Protein AF-Q9BT43-F1 (afdb_monomer)

InterPro domains:
  IPR024661 DNA-directed RNA polymerase III, subunit Rpc31 [PF11705] (27-204)
  IPR024661 DNA-directed RNA polymerase III, subunit Rpc31 [PIRSF000777] (1-218)
  IPR024661 DNA-directed RNA polymerase III, subunit Rpc31 [PTHR15367] (7-215)

Solvent-accessible surface area (backbone atoms only — not comparable to full-atom values): 15668 Å² total; per-residue (Å²): 137,89,83,86,85,80,80,82,83,82,78,86,81,76,66,97,60,68,54,58,82,76,71,47,51,98,84,57,82,72,81,79,82,80,89,63,82,79,67,97,73,70,89,69,95,72,78,84,82,78,81,81,85,50,71,68,56,53,52,53,51,51,51,55,53,52,48,55,55,52,51,66,71,37,82,85,48,77,71,81,82,76,77,81,71,96,68,93,52,83,67,50,81,79,64,69,86,62,75,80,72,94,55,70,89,61,86,75,70,65,88,82,45,68,77,82,74,57,81,76,75,74,68,72,71,70,75,70,75,62,71,74,68,74,81,70,72,83,75,50,75,66,57,50,56,56,50,50,54,51,48,56,56,47,51,54,49,49,53,56,48,50,68,64,46,66,79,71,54,86,83,74,67,96,78,74,81,94,69,84,80,75,82,66,75,74,71,68,70,73,75,57,75,69,71,84,65,78,78,75,78,81,78,87,73,79,80,90,80,94,78,79,80,87,84,84,90,134

GO terms:
  GO:0005634 nucleus (C, IDA)
  GO:0005666 RNA polymerase III complex (C, IDA)
  GO:0006383 transcription by RNA polymerase III (P, IDA)
  GO:0005515 protein binding (F, IPI)
  GO:0005654 nucleoplasm (C, TAS)
  GO:0005829 cytosol (C, TAS)

pLDDT: mean 71.4, std 18.46, range [33.69, 97.38]

Organism: Homo sapiens (NCBI:txid9606)

Structure (mmCIF, N/CA/C/O backbone):
data_AF-Q9BT43-F1
#
_entry.id   AF-Q9BT43-F1
#
loop_
_atom_site.group_PDB
_atom_site.id
_atom_site.type_symbol
_atom_site.label_atom_id
_atom_site.label_alt_id
_atom_site.label_comp_id
_atom_site.label_asym_id
_atom_site.label_entity_id
_atom_site.label_seq_id
_atom_site.pdbx_PDB_ins_code
_atom_site.Cartn_x
_atom_site.Cartn_y
_atom_site.Cartn_z
_atom_site.occupancy
_atom_site.B_iso_or_equiv
_atom_site.auth_seq_id
_atom_site.auth_comp_id
_atom_site.auth_asym_id
_atom_site.auth_atom_id
_atom_site.pdbx_PDB_model_num
ATOM 1 N N . MET A 1 1 ? -20.696 -47.601 75.863 1.00 46.97 1 MET A N 1
ATOM 2 C CA . MET A 1 1 ? -20.596 -48.039 74.454 1.00 46.97 1 MET A CA 1
ATOM 3 C C . MET A 1 1 ? -20.671 -46.813 73.558 1.00 46.97 1 MET A C 1
ATOM 5 O O . MET A 1 1 ? -21.404 -45.888 73.876 1.00 46.97 1 MET A O 1
ATOM 9 N N . ALA A 1 2 ? -19.815 -46.766 72.541 1.00 46.75 2 ALA A N 1
ATOM 10 C CA . ALA A 1 2 ? -19.507 -45.605 71.713 1.00 46.75 2 ALA A CA 1
ATOM 11 C C . ALA A 1 2 ? -20.457 -45.454 70.514 1.00 46.75 2 ALA A C 1
ATOM 13 O O . ALA A 1 2 ? -20.849 -46.455 69.927 1.00 46.75 2 ALA A O 1
ATOM 14 N N . SER A 1 3 ? -20.702 -44.217 70.071 1.00 52.69 3 SER A N 1
ATOM 15 C CA . SER A 1 3 ? -20.774 -43.926 68.634 1.00 52.69 3 SER A CA 1
ATOM 16 C C . SER A 1 3 ? -20.375 -42.472 68.366 1.00 52.69 3 SER A C 1
ATOM 18 O O . SER A 1 3 ? -21.057 -41.530 68.761 1.00 52.69 3 SER A O 1
ATOM 20 N N . ARG A 1 4 ? -19.191 -42.306 67.763 1.00 47.62 4 ARG A N 1
ATOM 21 C CA . ARG A 1 4 ? -18.588 -41.036 67.340 1.00 47.62 4 ARG A CA 1
ATOM 22 C C . ARG A 1 4 ? -19.032 -40.747 65.901 1.00 47.62 4 ARG A C 1
ATOM 24 O O . ARG A 1 4 ? -18.518 -41.365 64.975 1.00 47.62 4 ARG A O 1
ATOM 31 N N . GLY A 1 5 ? -19.941 -39.796 65.706 1.00 49.00 5 GLY A N 1
ATOM 32 C CA . GLY A 1 5 ? -20.309 -39.274 64.384 1.00 49.00 5 GLY A CA 1
ATOM 33 C C . GLY A 1 5 ? -19.416 -38.101 63.972 1.00 49.00 5 GLY A C 1
ATOM 34 O O . GLY A 1 5 ? -19.824 -36.951 64.069 1.00 49.00 5 GLY A O 1
ATOM 35 N N . GLY A 1 6 ? -18.178 -38.378 63.556 1.00 48.03 6 GLY A N 1
ATOM 36 C CA . GLY A 1 6 ? -17.241 -37.367 63.050 1.00 48.03 6 GLY A CA 1
ATOM 37 C C . GLY A 1 6 ? -17.480 -37.052 61.571 1.00 48.03 6 GLY A C 1
ATOM 38 O O . GLY A 1 6 ? -16.890 -37.693 60.701 1.00 48.03 6 GLY A O 1
ATOM 39 N N . GLY A 1 7 ? -18.341 -36.071 61.288 1.00 50.53 7 GLY A N 1
ATOM 40 C CA . GLY A 1 7 ? -18.591 -35.546 59.944 1.00 50.53 7 GLY A CA 1
ATOM 41 C C . GLY A 1 7 ? -17.376 -34.799 59.385 1.00 50.53 7 GLY A C 1
ATOM 42 O O . GLY A 1 7 ? -16.995 -33.737 59.872 1.00 50.53 7 GLY A O 1
ATOM 43 N N . ARG A 1 8 ? -16.755 -35.373 58.351 1.00 46.62 8 ARG A N 1
ATOM 44 C CA . ARG A 1 8 ? -15.615 -34.814 57.613 1.00 46.62 8 ARG A CA 1
ATOM 45 C C . ARG A 1 8 ? -16.061 -33.631 56.743 1.00 46.62 8 ARG A C 1
ATOM 47 O O . ARG A 1 8 ? -16.524 -33.832 55.626 1.00 46.62 8 ARG A O 1
ATOM 54 N N . GLY A 1 9 ? -15.875 -32.406 57.231 1.00 51.38 9 GLY A N 1
ATOM 55 C CA . GLY A 1 9 ? -15.996 -31.182 56.433 1.00 51.38 9 GLY A CA 1
ATOM 56 C C . GLY A 1 9 ? -14.778 -30.981 55.528 1.00 51.38 9 GLY A C 1
ATOM 57 O O . GLY A 1 9 ? -13.768 -30.427 55.956 1.00 51.38 9 GLY A O 1
ATOM 58 N N . ARG A 1 10 ? -14.861 -31.447 54.278 1.00 47.84 10 ARG A N 1
ATOM 59 C CA . ARG A 1 10 ? -13.910 -31.135 53.199 1.00 47.84 10 ARG A CA 1
ATOM 60 C C . ARG A 1 10 ? -14.384 -29.860 52.489 1.00 47.84 10 ARG A C 1
ATOM 62 O O . ARG A 1 10 ? -15.513 -29.849 52.016 1.00 47.84 10 ARG A O 1
ATOM 69 N N . GLY A 1 11 ? -13.548 -28.815 52.420 1.00 55.97 11 GLY A N 1
ATOM 70 C CA . GLY A 1 11 ? -13.801 -27.671 51.523 1.00 55.97 11 GLY A CA 1
ATOM 71 C C . GLY A 1 11 ? -13.434 -26.254 51.992 1.00 55.97 11 GLY A C 1
ATOM 72 O O . GLY A 1 11 ? -13.749 -25.313 51.274 1.00 55.97 11 GLY A O 1
ATOM 73 N N . ARG A 1 12 ? -12.782 -26.034 53.146 1.00 53.69 12 ARG A N 1
ATOM 74 C CA . ARG A 1 12 ? -12.300 -24.681 53.503 1.00 53.69 12 ARG A CA 1
ATOM 75 C C . ARG A 1 12 ? -11.070 -24.311 52.666 1.00 53.69 12 ARG A C 1
ATOM 77 O O . ARG A 1 12 ? -9.945 -24.545 53.092 1.00 53.69 12 ARG A O 1
ATOM 84 N N . GLY A 1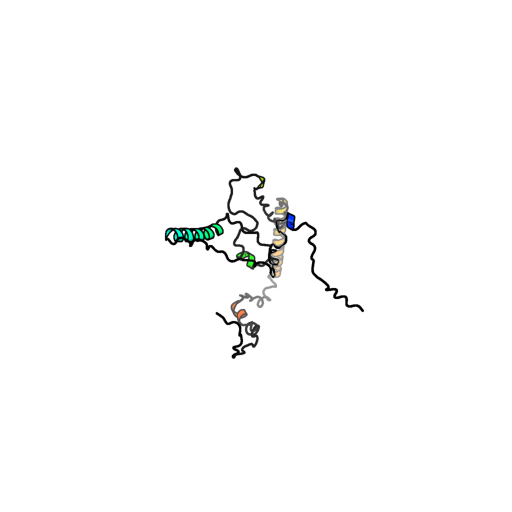 13 ? -11.289 -23.732 51.487 1.00 59.69 13 GLY A N 1
ATOM 85 C CA . GLY A 1 13 ? -10.268 -22.960 50.780 1.00 59.69 13 GLY A CA 1
ATOM 86 C C . GLY A 1 13 ? -9.919 -21.724 51.608 1.00 59.69 13 GLY A C 1
ATOM 87 O O . GLY A 1 13 ? -10.603 -20.710 51.521 1.00 59.69 13 GLY A O 1
ATOM 88 N N . GLN A 1 14 ? -8.913 -21.831 52.479 1.00 62.88 14 GLN A N 1
ATOM 89 C CA . GLN A 1 14 ? -8.368 -20.686 53.209 1.00 62.88 14 GLN A CA 1
ATOM 90 C C . GLN A 1 14 ? -7.652 -19.774 52.211 1.00 62.88 14 GLN A C 1
ATOM 92 O O . GLN A 1 14 ? -6.527 -20.050 51.799 1.00 62.88 14 GLN A O 1
ATOM 97 N N . LEU A 1 15 ? -8.319 -18.688 51.823 1.00 73.31 15 LEU A N 1
ATOM 98 C CA . LEU A 1 15 ? -7.664 -17.527 51.229 1.00 73.31 15 LEU A CA 1
ATOM 99 C C . LEU A 1 15 ? -6.576 -17.051 52.211 1.00 73.31 15 LEU A C 1
ATOM 101 O O . LEU A 1 15 ? -6.802 -17.014 53.421 1.00 73.31 15 LEU A O 1
ATOM 105 N N . THR A 1 16 ? -5.381 -16.734 51.711 1.00 84.56 16 THR A N 1
ATOM 106 C CA . THR A 1 16 ? -4.213 -16.346 52.532 1.00 84.56 16 THR A CA 1
ATOM 107 C C . THR A 1 16 ? -4.326 -14.944 53.138 1.00 84.56 16 THR A C 1
ATOM 109 O O . THR A 1 16 ? -3.449 -14.524 53.889 1.00 84.56 16 THR A O 1
ATOM 112 N N . PHE A 1 17 ? -5.401 -14.222 52.822 1.00 87.56 17 PHE A N 1
ATOM 113 C CA . PHE A 1 17 ? -5.691 -12.876 53.296 1.00 87.56 17 PHE A CA 1
ATOM 114 C C . PHE A 1 17 ? -7.059 -12.823 53.985 1.00 87.56 17 PHE A C 1
ATOM 116 O O . PHE A 1 17 ? -7.948 -13.639 53.729 1.00 87.56 17 PHE A O 1
ATOM 123 N N . ASN A 1 18 ? -7.233 -11.834 54.861 1.00 85.06 18 ASN A N 1
ATOM 124 C CA . ASN A 1 18 ? -8.488 -11.612 55.572 1.00 85.06 18 ASN A CA 1
ATOM 125 C C . ASN A 1 18 ? -9.569 -11.123 54.597 1.00 85.06 18 ASN A C 1
ATOM 127 O O . ASN A 1 18 ? -9.512 -9.993 54.121 1.00 85.06 18 ASN A O 1
ATOM 131 N N . VAL A 1 19 ? -10.566 -11.965 54.328 1.00 84.81 19 VAL A N 1
ATOM 132 C CA . VAL A 1 19 ? -11.694 -11.676 53.420 1.00 84.81 19 VAL A CA 1
ATOM 133 C C . VAL A 1 19 ? -12.512 -10.461 53.884 1.00 84.81 19 VAL A C 1
ATOM 135 O O . VAL A 1 19 ? -12.908 -9.631 53.069 1.00 84.81 19 VAL A O 1
ATOM 138 N N . GLU A 1 20 ? -12.656 -10.287 55.201 1.00 85.88 20 GLU A N 1
ATOM 139 C CA . GLU A 1 20 ? -13.342 -9.136 55.808 1.00 85.88 20 GLU A CA 1
ATOM 140 C C . GLU A 1 20 ? -12.631 -7.804 55.516 1.00 85.88 20 GLU A C 1
ATOM 14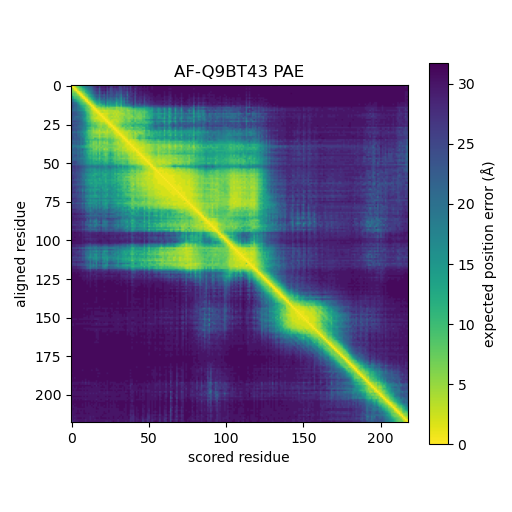2 O O . GLU A 1 20 ? -13.286 -6.777 55.363 1.00 85.88 20 GLU A O 1
ATOM 147 N N . ALA A 1 21 ? -11.301 -7.810 55.355 1.00 88.12 21 ALA A N 1
ATOM 148 C CA . ALA A 1 21 ? -10.541 -6.608 55.001 1.00 88.12 21 ALA A CA 1
ATOM 149 C C . ALA A 1 21 ? -10.775 -6.160 53.544 1.00 88.12 21 ALA A C 1
ATOM 151 O O . ALA A 1 21 ? -10.505 -5.010 53.210 1.00 88.12 21 ALA A O 1
ATOM 152 N N . VAL A 1 22 ? -11.294 -7.050 52.688 1.00 85.56 22 VAL A N 1
ATOM 153 C CA . VAL A 1 22 ? -11.686 -6.763 51.294 1.00 85.56 22 VAL A CA 1
ATOM 154 C C . VAL A 1 22 ? -13.158 -6.321 51.208 1.00 85.56 22 VAL A C 1
ATOM 156 O O . VAL A 1 22 ? -13.660 -6.025 50.128 1.00 85.56 22 VAL A O 1
ATOM 159 N N . GLY A 1 23 ? -13.857 -6.230 52.345 1.00 87.00 23 GLY A N 1
ATOM 160 C CA . GLY A 1 23 ? -15.253 -5.791 52.413 1.00 87.00 23 GLY A CA 1
ATOM 161 C C . GLY A 1 23 ? -16.279 -6.902 52.191 1.00 87.00 23 GLY A C 1
ATOM 162 O O . GLY A 1 23 ? -17.452 -6.598 52.013 1.00 87.00 23 GLY A O 1
ATOM 163 N N . ILE A 1 24 ? -15.863 -8.174 52.213 1.00 84.31 24 ILE A N 1
ATOM 164 C CA . ILE A 1 24 ? -16.773 -9.324 52.163 1.00 84.31 24 ILE A CA 1
ATOM 165 C C . ILE A 1 24 ? -16.961 -9.823 53.597 1.00 84.31 24 ILE A C 1
ATOM 167 O O . ILE A 1 24 ? -16.081 -10.467 54.174 1.00 84.31 24 ILE A O 1
ATOM 171 N N . GLY A 1 25 ? -18.098 -9.478 54.194 1.00 83.94 25 GLY A N 1
ATOM 172 C CA . GLY A 1 25 ? -18.456 -9.862 55.548 1.00 83.94 25 GLY A CA 1
ATOM 173 C C . GLY A 1 25 ? -18.801 -11.344 55.674 1.00 83.94 25 GLY A C 1
ATOM 174 O O . GLY A 1 25 ? -19.043 -12.073 54.707 1.00 83.94 25 GLY A O 1
ATOM 175 N N . LYS A 1 26 ? -18.853 -11.819 56.918 1.00 80.12 26 LYS A N 1
ATOM 176 C CA . LYS A 1 26 ? -19.273 -13.186 57.224 1.00 80.12 26 LYS A CA 1
ATOM 177 C C . LYS A 1 26 ? -20.756 -13.374 56.881 1.00 80.12 26 LYS A C 1
ATOM 179 O O . LYS A 1 26 ? -21.623 -12.967 57.645 1.00 80.12 26 LYS A O 1
ATOM 184 N N . GLY A 1 27 ? -21.025 -14.048 55.765 1.00 81.56 27 GLY A N 1
ATOM 185 C CA . GLY A 1 27 ? -22.377 -14.287 55.248 1.00 81.56 27 GLY A CA 1
ATOM 186 C C . GLY A 1 27 ? -22.678 -13.558 53.938 1.00 81.56 27 GLY A C 1
ATOM 187 O O . GLY A 1 27 ? -23.698 -13.863 53.324 1.00 81.56 27 GLY A O 1
ATOM 188 N N . ASP A 1 28 ? -21.790 -12.669 53.485 1.00 82.50 28 ASP A N 1
ATOM 189 C CA . ASP A 1 28 ? -21.931 -12.020 52.184 1.00 82.50 28 ASP A CA 1
ATOM 190 C C . ASP A 1 28 ? -21.686 -13.014 51.046 1.00 82.50 28 ASP A C 1
ATOM 192 O O . ASP A 1 28 ? -20.835 -13.909 51.123 1.00 82.50 28 ASP A O 1
ATOM 196 N N . ALA A 1 29 ? -22.462 -12.865 49.973 1.00 83.81 29 ALA A N 1
ATOM 197 C CA . ALA A 1 29 ? -22.334 -13.698 48.791 1.00 83.81 29 ALA A CA 1
ATOM 198 C C . ALA A 1 29 ? -21.014 -13.382 48.070 1.00 83.81 29 ALA A C 1
ATOM 200 O O . ALA A 1 29 ? -20.809 -12.274 47.576 1.00 83.81 29 ALA A O 1
ATOM 201 N N . LEU A 1 30 ? -20.125 -14.376 47.993 1.00 86.00 30 LEU A N 1
ATOM 202 C CA . LEU A 1 30 ? -18.932 -14.302 47.151 1.00 86.00 30 LEU A CA 1
ATOM 203 C C . LEU A 1 30 ? -19.341 -14.171 45.673 1.00 86.00 30 LEU A C 1
ATOM 205 O O . LEU A 1 30 ? -20.353 -14.760 45.276 1.00 86.00 30 LEU A O 1
ATOM 209 N N . PRO A 1 31 ? -18.565 -13.446 44.845 1.00 86.94 31 PRO A N 1
ATOM 210 C CA . PRO A 1 31 ? -18.841 -13.378 43.417 1.00 86.94 31 PRO A CA 1
ATOM 211 C C . PRO A 1 31 ? -18.845 -14.793 42.812 1.00 86.94 31 PRO A C 1
ATOM 213 O O . PRO A 1 31 ? -18.016 -15.628 43.197 1.00 86.94 31 PRO A O 1
ATOM 216 N N . PRO A 1 32 ? -19.775 -15.091 41.888 1.00 88.00 32 PRO A N 1
ATOM 217 C CA . PRO A 1 32 ? -19.870 -16.414 41.287 1.00 88.00 32 PRO A CA 1
ATOM 218 C C . PRO A 1 32 ? -18.586 -16.746 40.507 1.00 88.00 32 PRO A C 1
ATOM 220 O O . PRO A 1 32 ? -17.986 -15.853 39.903 1.00 88.00 32 PRO A O 1
ATOM 223 N N . PRO A 1 33 ? -18.152 -18.019 40.484 1.00 88.12 33 PRO A N 1
ATOM 224 C CA . PRO A 1 33 ? -16.985 -18.417 39.708 1.00 88.12 33 PRO A CA 1
ATOM 225 C C . PRO A 1 33 ? -17.257 -18.242 38.208 1.00 88.12 33 PRO A C 1
ATOM 227 O O . PRO A 1 33 ? -18.303 -18.651 37.700 1.00 88.12 33 PRO A O 1
ATOM 230 N N . THR A 1 34 ? -16.301 -17.673 37.476 1.00 89.94 34 THR A N 1
ATOM 231 C CA . THR A 1 34 ? -16.367 -17.593 36.013 1.00 89.94 34 THR A CA 1
ATOM 232 C C . THR A 1 34 ? -16.080 -18.971 35.417 1.00 89.94 34 THR A C 1
ATOM 234 O O . THR A 1 34 ? -14.938 -19.424 35.426 1.00 89.94 34 THR A O 1
ATOM 237 N N . LEU A 1 35 ? -17.121 -19.653 34.927 1.00 90.31 35 LEU A N 1
ATOM 238 C CA . LEU A 1 35 ? -17.023 -21.009 34.359 1.00 90.31 35 LEU A CA 1
ATOM 239 C C . LEU A 1 35 ? -16.371 -21.047 32.969 1.00 90.31 35 LEU A C 1
ATOM 241 O O . LEU A 1 35 ? -15.817 -22.067 32.576 1.00 90.31 35 LEU A O 1
ATOM 245 N N . GLN A 1 36 ? -16.450 -19.942 32.232 1.00 91.12 36 GLN A N 1
ATOM 246 C CA . GLN A 1 36 ? -15.901 -19.791 30.888 1.00 91.12 36 GLN A CA 1
ATOM 247 C C . GLN A 1 36 ? -15.282 -18.396 30.732 1.00 91.12 36 GLN A C 1
ATOM 249 O O . GLN A 1 36 ? -15.756 -17.457 31.385 1.00 91.12 36 GLN A O 1
ATOM 254 N N . PRO A 1 37 ? -14.239 -18.239 29.896 1.00 93.06 37 PRO A N 1
ATOM 255 C CA . PRO A 1 37 ? -13.714 -16.920 29.573 1.00 93.06 37 PRO A CA 1
ATOM 256 C C . PRO A 1 37 ? -14.795 -16.074 28.889 1.00 93.06 37 PRO A C 1
ATOM 258 O O . PRO A 1 37 ? -15.643 -16.591 28.160 1.00 93.06 37 PRO A O 1
ATOM 261 N N . SER A 1 38 ? -14.764 -14.762 29.121 1.00 90.44 38 SER A N 1
ATOM 262 C CA . SER A 1 38 ? -15.621 -13.827 28.392 1.00 90.44 38 SER A CA 1
ATOM 263 C C . SER A 1 38 ? -15.341 -13.908 26.884 1.00 90.44 38 SER A C 1
ATOM 265 O O . SER A 1 38 ? -14.180 -14.074 26.498 1.00 90.44 38 SER A O 1
ATOM 267 N N . PRO A 1 39 ? -16.362 -13.763 26.023 1.00 93.75 39 PRO A N 1
ATOM 268 C CA . PRO A 1 39 ? -16.168 -13.793 24.576 1.00 93.75 39 PRO A CA 1
ATOM 269 C C . PRO A 1 39 ? -15.248 -12.656 24.107 1.00 93.75 39 PRO A C 1
ATOM 271 O O . PRO A 1 39 ? -15.192 -11.598 24.733 1.00 93.75 39 PRO A O 1
ATOM 274 N N . LEU A 1 40 ? -14.572 -12.852 22.967 1.00 96.12 40 LEU A N 1
ATOM 275 C CA . LEU A 1 40 ? -13.689 -11.839 22.361 1.00 96.12 40 LEU A CA 1
ATOM 276 C C . LEU A 1 40 ? -14.434 -10.549 21.975 1.00 96.12 40 LEU A C 1
ATOM 278 O O . LEU A 1 40 ? -13.847 -9.471 21.997 1.00 96.12 40 LEU A O 1
ATOM 282 N N . PHE A 1 41 ? -15.723 -10.660 21.646 1.00 95.06 41 PHE A N 1
ATOM 283 C CA . PHE A 1 41 ? -16.580 -9.544 21.252 1.00 95.06 41 PHE A CA 1
ATOM 284 C C . PHE A 1 41 ? -17.836 -9.519 22.135 1.00 95.06 41 PHE A C 1
ATOM 286 O O . PHE A 1 41 ? -18.840 -10.145 21.783 1.00 95.06 41 PHE A O 1
ATOM 293 N N . PRO A 1 42 ? -17.798 -8.857 23.308 1.00 94.38 42 PRO A N 1
ATOM 294 C CA . PRO A 1 42 ? -18.985 -8.708 24.142 1.00 94.38 42 PRO A CA 1
ATOM 295 C C . PRO A 1 42 ? -20.054 -7.878 23.406 1.00 94.38 42 PRO A C 1
ATOM 297 O O . PRO A 1 42 ? -19.709 -6.943 22.676 1.00 94.38 42 PRO A O 1
ATOM 300 N N . PRO A 1 43 ? -21.350 -8.199 23.570 1.00 93.19 43 PRO A N 1
ATOM 301 C CA . PRO A 1 43 ? -22.416 -7.461 22.907 1.00 93.19 43 PRO A CA 1
ATOM 302 C C . PRO A 1 43 ? -22.439 -6.008 23.392 1.00 93.19 43 PRO A C 1
ATOM 304 O O . PRO A 1 43 ? -22.418 -5.739 24.592 1.00 93.19 43 PRO A O 1
ATOM 307 N N . LEU A 1 44 ? -22.482 -5.074 22.443 1.00 93.56 44 LEU A N 1
ATOM 308 C CA . LEU A 1 44 ? -22.576 -3.644 22.723 1.00 93.56 44 LEU A CA 1
ATOM 309 C C . LEU A 1 44 ? -24.044 -3.225 22.837 1.00 93.56 44 LEU A C 1
ATOM 311 O O . LEU A 1 44 ? -24.862 -3.602 21.997 1.00 93.56 44 LEU A O 1
ATOM 315 N N . GLU A 1 45 ? -24.361 -2.402 23.837 1.00 94.81 45 GLU A N 1
ATOM 316 C CA . GLU A 1 45 ? -25.701 -1.818 24.011 1.00 94.81 45 GLU A CA 1
ATOM 317 C C . GLU A 1 45 ? -26.022 -0.776 22.929 1.00 94.81 45 GLU A C 1
ATOM 319 O O . GLU A 1 45 ? -27.165 -0.655 22.489 1.00 94.81 45 GLU 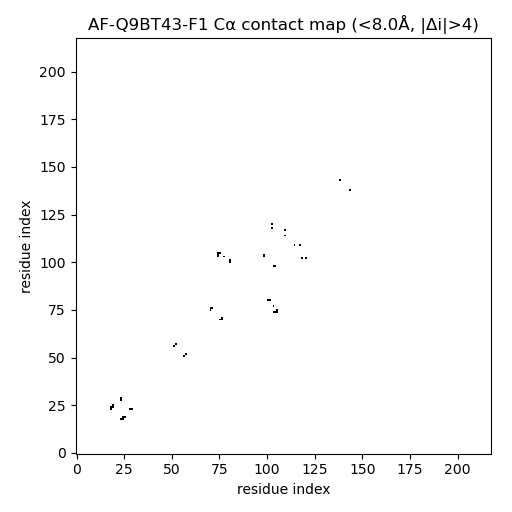A O 1
ATOM 324 N N . PHE A 1 46 ? -25.005 -0.048 22.457 1.00 94.69 46 PHE A N 1
ATOM 325 C CA . PHE A 1 46 ? -25.154 1.037 21.490 1.00 94.69 46 PHE A CA 1
ATOM 326 C C 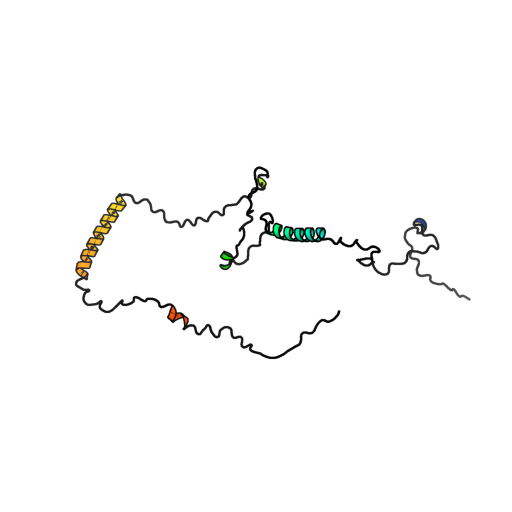. PHE A 1 46 ? -24.589 0.666 20.121 1.00 94.69 46 PHE A C 1
ATOM 328 O O . PHE A 1 46 ? -23.550 0.012 19.997 1.00 94.69 46 PHE A O 1
ATOM 335 N N . ARG A 1 47 ? -25.278 1.127 19.074 1.00 93.44 47 ARG A N 1
ATOM 336 C CA . ARG A 1 47 ? -24.855 0.998 17.676 1.00 93.44 47 ARG A CA 1
ATOM 337 C C . ARG A 1 47 ? -24.279 2.329 17.176 1.00 93.44 47 ARG A C 1
ATOM 339 O O . ARG A 1 47 ? -24.687 3.381 17.669 1.00 93.44 47 ARG A O 1
ATOM 346 N N . PRO A 1 48 ? -23.332 2.303 16.222 1.00 95.25 48 PRO A N 1
ATOM 347 C CA . PRO A 1 48 ? -22.799 3.523 15.626 1.00 95.25 48 PRO A CA 1
ATOM 348 C C . PRO A 1 48 ? -23.887 4.299 14.870 1.00 95.25 48 PRO A C 1
ATOM 350 O O . PRO A 1 48 ? -24.848 3.715 14.368 1.00 95.25 48 PRO A O 1
ATOM 353 N N . VAL A 1 49 ? -23.714 5.619 14.780 1.00 95.00 49 VAL A N 1
ATOM 354 C CA . VAL A 1 49 ? -24.620 6.517 14.046 1.00 95.00 49 VAL A CA 1
ATOM 355 C C . VAL A 1 49 ? -24.591 6.176 12.545 1.00 95.00 49 VAL A C 1
ATOM 357 O O . VAL A 1 49 ? -23.494 6.010 12.003 1.00 95.00 49 VAL A O 1
ATOM 360 N N . PRO A 1 50 ? -25.752 6.074 11.862 1.00 93.62 50 PRO A N 1
ATOM 361 C CA . PRO A 1 50 ? -25.802 5.852 10.418 1.00 93.62 50 PRO A CA 1
ATOM 362 C C . PRO A 1 50 ? -25.057 6.935 9.631 1.00 93.62 50 PRO A C 1
ATOM 364 O O . PRO A 1 50 ? -25.011 8.096 10.038 1.00 93.62 50 PRO A O 1
ATOM 367 N N . LEU A 1 51 ? -24.492 6.560 8.483 1.00 91.69 51 LEU A N 1
ATOM 368 C CA . LEU A 1 51 ? -23.820 7.514 7.603 1.00 91.69 51 LEU A CA 1
ATOM 369 C C . LEU A 1 51 ? -24.837 8.521 7.029 1.00 91.69 51 LEU A C 1
ATOM 371 O O . LEU A 1 51 ? -25.949 8.114 6.680 1.00 91.69 51 LEU A O 1
ATOM 375 N N . PRO A 1 52 ? -24.483 9.816 6.917 1.00 88.25 52 PRO A N 1
ATOM 376 C CA . PRO A 1 52 ? -25.358 10.805 6.300 1.00 88.25 52 PRO A CA 1
ATOM 377 C C . PRO A 1 52 ? -25.565 10.462 4.821 1.00 88.25 52 PRO A C 1
ATOM 379 O O . PRO A 1 52 ? -24.599 10.227 4.095 1.00 88.25 52 PRO A O 1
ATOM 382 N N . SER A 1 53 ? -26.823 10.433 4.384 1.00 87.19 53 SER A N 1
ATOM 383 C CA . SER A 1 53 ? -27.180 10.335 2.968 1.00 87.19 53 SER A CA 1
ATOM 384 C C . SER A 1 53 ? -27.301 11.740 2.381 1.00 87.19 53 SER A C 1
ATOM 386 O O . SER A 1 53 ? -27.868 12.635 3.007 1.00 87.19 53 SER A O 1
ATOM 388 N N . GLY A 1 54 ? -26.728 11.949 1.198 1.00 93.19 54 GLY A N 1
ATOM 389 C CA . GLY A 1 54 ? -26.766 13.231 0.503 1.00 93.19 54 GLY A CA 1
ATOM 390 C C . GLY A 1 54 ? -25.782 13.278 -0.661 1.00 93.19 54 GLY A C 1
ATOM 391 O O . GLY A 1 54 ? -24.697 12.700 -0.585 1.00 93.19 54 GLY A O 1
ATOM 392 N N . GLU A 1 55 ? -26.152 14.009 -1.712 1.00 94.75 55 GLU A N 1
ATOM 393 C CA . GLU A 1 55 ? -25.370 14.154 -2.950 1.00 94.75 55 GLU A CA 1
ATOM 394 C C . GLU A 1 55 ? -23.951 14.685 -2.682 1.00 94.75 55 GLU A C 1
ATOM 396 O O . GLU A 1 55 ? -22.981 14.221 -3.279 1.00 94.75 55 GLU A O 1
ATOM 401 N N . GLU A 1 56 ? -23.798 15.603 -1.719 1.00 93.94 56 GLU A N 1
ATOM 402 C CA . GLU A 1 56 ? -22.491 16.136 -1.309 1.00 93.94 56 GLU A CA 1
ATOM 403 C C . GLU A 1 56 ? -21.558 15.037 -0.773 1.00 93.94 56 GLU A C 1
ATOM 405 O O . GLU A 1 56 ? -20.366 15.010 -1.087 1.00 93.94 56 GLU A O 1
ATOM 410 N N . GLY A 1 57 ? -22.098 14.105 0.020 1.00 93.62 57 GLY A N 1
ATOM 411 C CA . GLY A 1 57 ? -21.337 12.993 0.589 1.00 93.62 57 GLY A CA 1
ATOM 412 C C . GLY A 1 57 ? -20.903 11.989 -0.477 1.00 93.62 57 GLY A C 1
ATOM 413 O O . GLY A 1 57 ? -19.765 11.513 -0.453 1.00 93.62 57 GLY A O 1
ATOM 414 N N . GLU A 1 58 ? -21.781 11.712 -1.440 1.00 94.69 58 GLU A N 1
ATOM 415 C CA . GLU A 1 58 ? -21.497 10.842 -2.585 1.00 94.69 58 GLU A CA 1
ATOM 416 C C . GLU A 1 58 ? -20.444 11.455 -3.515 1.00 94.69 58 GLU A C 1
ATOM 418 O O . GLU A 1 58 ? -19.498 10.769 -3.908 1.00 94.69 58 GLU A O 1
ATOM 423 N N . TYR A 1 59 ? -20.530 12.761 -3.783 1.00 96.19 59 TYR A N 1
ATOM 424 C CA . TYR A 1 59 ? -19.532 13.488 -4.566 1.00 96.19 59 TYR A CA 1
ATOM 425 C C . TYR A 1 59 ? -18.142 13.430 -3.918 1.00 96.19 59 TYR A C 1
ATOM 427 O O . TYR A 1 59 ? -17.154 13.078 -4.568 1.00 96.19 59 TYR A O 1
ATOM 435 N N . VAL A 1 60 ? -18.044 13.711 -2.614 1.00 96.25 60 VAL A N 1
ATOM 436 C CA . VAL A 1 60 ? -16.766 13.635 -1.885 1.00 96.25 60 VAL A CA 1
ATOM 437 C C . VAL A 1 60 ? -16.235 12.197 -1.840 1.00 96.25 60 VAL A C 1
ATOM 439 O O . VAL A 1 60 ? -15.021 11.981 -1.918 1.00 96.25 60 VAL A O 1
ATOM 442 N N . LEU A 1 61 ? -17.116 11.195 -1.744 1.00 94.94 61 LEU A N 1
ATOM 443 C CA . LEU A 1 61 ? -16.730 9.786 -1.809 1.00 94.94 61 LEU A CA 1
ATOM 444 C C . LEU A 1 61 ? -16.141 9.419 -3.178 1.00 94.94 61 LEU A C 1
ATOM 446 O O . LEU A 1 61 ? -15.096 8.765 -3.214 1.00 94.94 61 LEU A O 1
ATOM 450 N N . ALA A 1 62 ? -16.763 9.858 -4.274 1.00 96.25 62 ALA A N 1
ATOM 451 C CA . ALA A 1 62 ? -16.246 9.666 -5.627 1.00 96.25 62 ALA A CA 1
ATOM 452 C C . ALA A 1 62 ? -14.875 10.343 -5.795 1.00 96.25 62 ALA A C 1
ATOM 454 O O . ALA A 1 62 ? -13.898 9.682 -6.152 1.00 96.25 62 ALA A O 1
ATOM 455 N N . LEU A 1 63 ? -14.749 11.610 -5.385 1.00 97.38 63 LEU A N 1
ATOM 456 C CA . LEU A 1 63 ? -13.486 12.353 -5.430 1.00 97.38 63 LEU A CA 1
ATOM 457 C C . LEU A 1 63 ? -12.368 11.657 -4.636 1.00 97.38 63 LEU A C 1
ATOM 459 O O . LEU A 1 63 ? -11.219 11.586 -5.074 1.00 97.38 63 LEU A O 1
ATOM 463 N N . LYS A 1 64 ? -12.689 11.092 -3.465 1.00 97.38 64 LYS A N 1
ATOM 464 C CA . LYS A 1 64 ? -11.738 10.309 -2.659 1.00 97.38 64 LYS A CA 1
ATOM 465 C C . LYS A 1 64 ? -11.228 9.075 -3.412 1.00 97.38 64 LYS A C 1
ATOM 467 O O . LYS A 1 64 ? -10.059 8.707 -3.255 1.00 97.38 64 LYS A O 1
ATOM 472 N N . GLN A 1 65 ? -12.085 8.403 -4.178 1.00 97.12 65 GLN A N 1
ATOM 473 C CA . GLN A 1 65 ? -11.697 7.237 -4.974 1.00 97.12 65 GLN A CA 1
ATOM 474 C C . GLN A 1 65 ? -10.801 7.642 -6.148 1.00 97.12 65 GLN A C 1
ATOM 476 O O . GLN A 1 65 ? -9.743 7.036 -6.337 1.00 97.12 65 GLN A O 1
ATOM 481 N N . GLU A 1 66 ? -11.164 8.704 -6.865 1.00 96.88 66 GLU A N 1
ATOM 482 C CA . GLU A 1 66 ? -10.368 9.259 -7.964 1.00 96.88 66 GLU A CA 1
ATOM 483 C C . GLU A 1 66 ? -8.981 9.697 -7.494 1.00 96.88 66 GLU A C 1
ATOM 485 O O . GLU A 1 66 ? -7.972 9.314 -8.088 1.00 96.88 66 GLU A O 1
ATOM 490 N N . LEU A 1 67 ? -8.904 10.410 -6.366 1.00 97.06 67 LEU A N 1
ATOM 491 C CA . LEU A 1 67 ? -7.643 10.859 -5.783 1.00 97.06 67 LEU A CA 1
ATOM 492 C C . LEU A 1 67 ? -6.721 9.681 -5.449 1.00 97.06 67 LEU A C 1
ATOM 494 O O . LEU A 1 67 ? -5.518 9.755 -5.688 1.00 97.06 67 LEU A O 1
ATOM 498 N N . ARG A 1 68 ? -7.263 8.554 -4.968 1.00 96.12 68 ARG A N 1
ATOM 499 C CA . ARG A 1 68 ? -6.470 7.333 -4.747 1.00 96.12 68 ARG A CA 1
ATOM 500 C C . ARG A 1 68 ? -5.884 6.792 -6.055 1.00 96.12 68 ARG A C 1
ATOM 502 O O . ARG A 1 68 ? -4.736 6.347 -6.053 1.00 96.12 68 ARG A O 1
ATOM 509 N N . GLY A 1 69 ? -6.659 6.802 -7.139 1.00 94.25 69 GLY A N 1
ATOM 510 C CA . GLY A 1 69 ? -6.198 6.396 -8.468 1.00 94.25 69 GLY A CA 1
ATOM 511 C C . GLY A 1 69 ? -5.108 7.326 -8.998 1.00 94.25 69 GLY A C 1
ATOM 512 O O . GLY A 1 69 ? -4.016 6.866 -9.331 1.00 94.25 69 GLY A O 1
ATOM 513 N N . ALA A 1 70 ? -5.367 8.634 -8.970 1.00 95.88 70 ALA A N 1
ATOM 514 C CA . ALA A 1 70 ? -4.439 9.666 -9.415 1.00 95.88 70 ALA A CA 1
ATOM 515 C C . ALA A 1 70 ? -3.118 9.623 -8.633 1.00 95.88 70 ALA A C 1
ATOM 517 O O . ALA A 1 70 ? -2.044 9.597 -9.229 1.00 95.88 70 ALA A O 1
ATOM 518 N N . MET A 1 71 ? -3.171 9.517 -7.299 1.00 94.81 71 MET A N 1
ATOM 519 C CA . MET A 1 71 ? -1.967 9.464 -6.463 1.00 94.81 71 MET A CA 1
ATOM 520 C C . MET A 1 71 ? -1.060 8.275 -6.790 1.00 94.81 71 MET A C 1
ATOM 522 O O . MET A 1 71 ? 0.150 8.419 -6.682 1.00 94.81 71 MET A O 1
ATOM 526 N N . ARG A 1 72 ? -1.606 7.126 -7.215 1.00 91.50 72 ARG A N 1
ATOM 527 C CA . ARG A 1 72 ? -0.812 5.948 -7.619 1.00 91.50 72 ARG A CA 1
ATOM 528 C C . ARG A 1 72 ? -0.121 6.107 -8.977 1.00 91.50 72 ARG A C 1
ATOM 530 O O . ARG A 1 72 ? 0.812 5.358 -9.261 1.00 91.50 72 ARG A O 1
ATOM 537 N N . GLN A 1 73 ? -0.601 7.027 -9.811 1.00 89.44 73 GLN A N 1
ATOM 538 C CA . GLN A 1 73 ? -0.033 7.338 -11.126 1.00 89.44 73 GLN A CA 1
ATOM 539 C C . GLN A 1 73 ? 1.000 8.471 -11.061 1.00 89.44 73 GLN A C 1
ATOM 541 O O . GLN A 1 73 ? 1.818 8.604 -11.968 1.00 89.44 73 GLN A O 1
ATOM 546 N N . LEU A 1 74 ? 0.985 9.283 -9.999 1.00 90.12 74 LEU A N 1
ATOM 547 C CA . LEU A 1 74 ? 1.953 10.362 -9.823 1.00 90.12 74 LEU A CA 1
ATOM 548 C C . LEU A 1 74 ? 3.378 9.816 -9.591 1.00 90.12 74 LEU A C 1
ATOM 550 O O . LEU A 1 74 ? 3.543 8.835 -8.863 1.00 90.12 74 LEU A O 1
ATOM 554 N N . PRO A 1 75 ? 4.428 10.516 -10.065 1.00 88.00 75 PRO A N 1
ATOM 555 C CA . PRO A 1 75 ? 5.833 10.153 -9.816 1.00 88.00 75 PRO A CA 1
ATOM 556 C C . PRO A 1 75 ? 6.240 10.127 -8.332 1.00 88.00 75 PRO A C 1
ATOM 558 O O . PRO A 1 75 ? 7.295 9.613 -7.969 1.00 88.00 75 PRO A O 1
ATOM 561 N N . TYR A 1 76 ? 5.416 10.711 -7.459 1.00 88.12 76 TYR A N 1
ATOM 562 C CA . TYR A 1 76 ? 5.618 10.710 -6.010 1.00 88.12 76 TYR A CA 1
ATOM 563 C C . TYR A 1 76 ? 5.255 9.366 -5.359 1.00 88.12 76 TYR A C 1
ATOM 565 O O . TYR A 1 76 ? 5.606 9.131 -4.203 1.00 88.12 76 TYR A O 1
ATOM 573 N N . PHE A 1 77 ? 4.575 8.474 -6.086 1.00 89.69 77 PHE A N 1
ATOM 574 C CA . PHE A 1 77 ? 4.279 7.118 -5.639 1.00 89.69 77 PHE A CA 1
ATOM 575 C C . PHE A 1 77 ? 5.469 6.190 -5.900 1.00 89.69 77 PHE A C 1
ATOM 577 O O . PHE A 1 77 ? 5.545 5.491 -6.911 1.00 89.69 77 PHE A O 1
ATOM 584 N N . ILE A 1 78 ? 6.420 6.195 -4.965 1.00 86.00 78 ILE A N 1
ATOM 585 C CA . ILE A 1 78 ? 7.624 5.365 -5.040 1.00 86.00 78 ILE A CA 1
ATOM 586 C C . ILE A 1 78 ? 7.237 3.903 -4.801 1.00 86.00 78 ILE A C 1
ATOM 588 O O . ILE A 1 78 ? 6.851 3.518 -3.694 1.00 86.00 78 ILE A O 1
ATOM 592 N N . ARG A 1 79 ? 7.343 3.081 -5.849 1.00 84.75 79 ARG A N 1
ATOM 593 C CA . ARG A 1 79 ? 7.132 1.634 -5.754 1.00 84.75 79 ARG A CA 1
ATOM 594 C C . ARG A 1 79 ? 8.338 0.974 -5.079 1.00 84.75 79 ARG A C 1
ATOM 596 O O . ARG A 1 79 ? 9.466 1.418 -5.299 1.00 84.75 79 ARG A O 1
ATOM 603 N N . PRO A 1 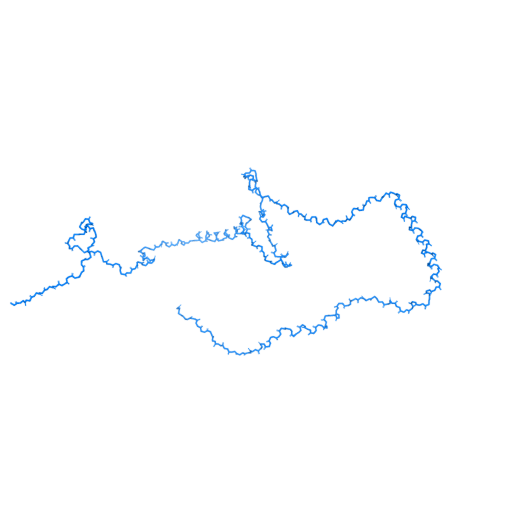80 ? 8.127 -0.083 -4.275 1.00 84.50 80 PRO A N 1
ATOM 604 C CA . PRO A 1 80 ? 9.241 -0.864 -3.758 1.00 84.50 80 PRO A CA 1
ATOM 605 C C . PRO A 1 80 ? 10.066 -1.416 -4.926 1.00 84.50 80 PRO A C 1
ATOM 607 O O . PRO A 1 80 ? 9.506 -1.810 -5.952 1.00 84.50 80 PRO A O 1
ATOM 610 N N . ALA A 1 81 ? 11.391 -1.431 -4.769 1.00 79.25 81 ALA A N 1
ATOM 611 C CA . ALA A 1 81 ? 12.287 -1.972 -5.780 1.00 79.25 81 ALA A CA 1
ATOM 612 C C . ALA A 1 81 ? 11.941 -3.445 -6.040 1.00 79.25 81 ALA A C 1
ATOM 614 O O . ALA A 1 81 ? 11.885 -4.252 -5.109 1.00 79.25 81 ALA A O 1
ATOM 615 N N . VAL A 1 82 ? 11.686 -3.779 -7.305 1.00 78.81 82 VAL A N 1
ATOM 616 C CA . VAL A 1 82 ? 11.406 -5.157 -7.714 1.00 78.81 82 VAL A CA 1
ATOM 617 C C . VAL A 1 82 ? 12.693 -5.968 -7.526 1.00 78.81 82 VAL A C 1
ATOM 619 O O . VAL A 1 82 ? 13.751 -5.514 -7.974 1.00 78.81 82 VAL A O 1
ATOM 622 N N . PRO A 1 83 ? 12.650 -7.134 -6.853 1.00 79.88 83 PRO A N 1
ATOM 623 C CA . PRO A 1 83 ? 13.825 -7.985 -6.743 1.00 79.88 83 PRO A CA 1
ATOM 624 C C . PRO A 1 83 ? 14.302 -8.382 -8.142 1.00 79.88 83 PRO A C 1
ATOM 626 O O . PRO A 1 83 ? 13.492 -8.602 -9.048 1.00 79.88 83 PRO A O 1
ATOM 629 N N . LYS A 1 84 ? 15.624 -8.465 -8.317 1.00 78.62 84 LYS A N 1
ATOM 630 C CA . LYS A 1 84 ? 16.210 -8.951 -9.569 1.00 78.62 84 LYS A CA 1
ATOM 631 C C . LYS A 1 84 ? 15.661 -10.348 -9.855 1.00 78.62 84 LYS A C 1
ATOM 633 O O . LYS A 1 84 ? 15.576 -11.166 -8.943 1.00 78.62 84 LYS A O 1
ATOM 638 N N . ARG A 1 85 ? 15.244 -10.583 -11.099 1.00 82.44 85 ARG A N 1
ATOM 639 C CA . ARG A 1 85 ? 14.805 -11.907 -11.548 1.00 82.44 85 ARG A CA 1
ATOM 640 C C . ARG A 1 85 ? 16.023 -12.828 -11.626 1.00 82.44 85 ARG A C 1
ATOM 642 O O . ARG A 1 85 ? 17.115 -12.362 -11.933 1.00 82.44 85 ARG A O 1
ATOM 649 N N . ASP A 1 86 ? 15.816 -14.113 -11.358 1.00 83.06 86 ASP A N 1
ATOM 650 C CA . ASP A 1 86 ? 16.902 -15.104 -11.317 1.00 83.06 86 ASP A CA 1
ATOM 651 C C . ASP A 1 86 ? 17.526 -15.360 -12.696 1.00 83.06 86 ASP A C 1
ATOM 653 O O . ASP A 1 86 ? 18.697 -15.716 -12.795 1.00 83.06 86 ASP A O 1
ATOM 657 N N . VAL A 1 87 ? 16.741 -15.178 -13.761 1.00 87.75 87 VAL A N 1
ATOM 658 C CA . VAL A 1 87 ? 17.145 -15.424 -15.147 1.00 87.75 87 VAL A CA 1
ATOM 659 C C . VAL A 1 87 ? 16.824 -14.194 -15.977 1.00 87.75 87 VAL A C 1
ATOM 661 O O . VAL A 1 87 ? 15.671 -13.762 -16.017 1.00 87.75 87 VAL A O 1
ATOM 664 N N . GLU A 1 88 ? 17.838 -13.669 -16.656 1.00 86.44 88 GLU A N 1
ATOM 665 C CA . GLU A 1 88 ? 17.687 -12.609 -17.650 1.00 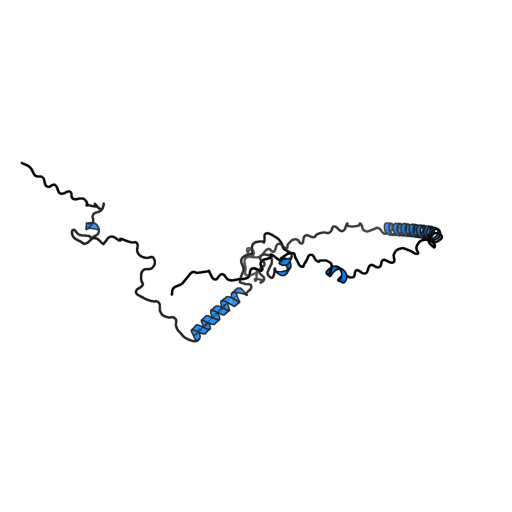86.44 88 GLU A CA 1
ATOM 666 C C . GLU A 1 88 ? 17.067 -13.201 -18.918 1.00 86.44 88 GLU A C 1
ATOM 668 O O . GLU A 1 88 ? 17.585 -14.166 -19.485 1.00 86.44 88 GLU A O 1
ATOM 673 N N . ARG A 1 89 ? 15.932 -12.653 -19.358 1.00 88.56 89 ARG A N 1
ATOM 674 C CA . ARG A 1 89 ? 15.233 -13.118 -20.562 1.00 88.56 89 ARG A CA 1
ATOM 675 C C . ARG A 1 89 ? 15.261 -12.037 -21.629 1.00 88.56 89 ARG A C 1
ATOM 677 O O . ARG A 1 89 ? 15.111 -10.856 -21.335 1.00 88.56 89 ARG A O 1
ATOM 684 N N . TYR A 1 90 ? 15.343 -12.437 -22.899 1.00 88.75 90 TYR A N 1
ATOM 685 C CA . TYR A 1 90 ? 15.242 -11.490 -24.018 1.00 88.75 90 TYR A CA 1
ATOM 686 C C . TYR A 1 90 ? 13.925 -10.689 -23.987 1.00 88.75 90 TYR A C 1
ATOM 688 O O . TYR A 1 90 ? 13.903 -9.511 -24.338 1.00 88.75 90 TYR A O 1
ATOM 696 N N . SER A 1 91 ? 12.841 -11.297 -23.486 1.00 87.81 91 SER A N 1
ATOM 697 C CA . SER A 1 91 ? 11.540 -10.643 -23.291 1.00 87.81 91 SER A CA 1
ATOM 698 C C . SER A 1 91 ? 11.599 -9.420 -22.377 1.00 87.81 91 SER A C 1
ATOM 700 O O . SER A 1 91 ? 10.813 -8.489 -22.556 1.00 87.81 91 SER A O 1
ATOM 702 N N . ASP A 1 92 ? 12.532 -9.391 -21.421 1.00 86.06 92 ASP A N 1
ATOM 703 C CA . ASP A 1 92 ? 12.636 -8.309 -20.441 1.00 86.06 92 ASP A CA 1
ATOM 704 C C . ASP A 1 92 ? 12.919 -6.974 -21.142 1.00 86.06 92 ASP A C 1
ATOM 706 O O . ASP A 1 92 ? 12.388 -5.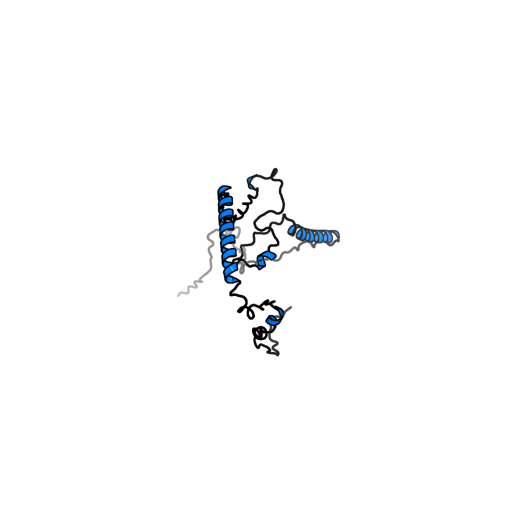940 -20.741 1.00 86.06 92 ASP A O 1
ATOM 710 N N . LYS A 1 93 ? 13.628 -7.003 -22.281 1.00 84.44 93 LYS A N 1
ATOM 711 C CA . LYS A 1 93 ? 13.899 -5.838 -23.139 1.00 84.44 93 LYS A CA 1
ATOM 712 C C . LYS A 1 93 ? 12.643 -5.027 -23.490 1.00 84.44 93 LYS A C 1
ATOM 714 O O . LYS A 1 93 ? 12.746 -3.818 -23.678 1.00 84.44 93 LYS A O 1
ATOM 719 N N . TYR A 1 94 ? 11.475 -5.668 -23.555 1.00 84.38 94 TYR A N 1
ATOM 720 C CA . TYR A 1 94 ? 10.198 -5.030 -23.897 1.00 84.38 94 TYR A CA 1
ATOM 721 C C . TYR A 1 94 ? 9.256 -4.858 -22.694 1.00 84.38 94 TYR A C 1
ATOM 723 O O . TYR A 1 94 ? 8.252 -4.160 -22.801 1.00 84.38 94 TYR A O 1
ATOM 731 N N . GLN A 1 95 ? 9.572 -5.464 -21.544 1.00 78.12 95 GLN A N 1
ATOM 732 C CA . GLN A 1 95 ? 8.757 -5.398 -20.323 1.00 78.12 95 GLN A CA 1
ATOM 733 C C . GLN A 1 95 ? 9.224 -4.321 -19.336 1.00 78.12 95 GLN A C 1
ATOM 735 O O . GLN A 1 95 ? 8.463 -3.935 -18.446 1.00 78.12 95 GLN A O 1
ATOM 740 N N . MET A 1 96 ? 10.451 -3.808 -19.480 1.00 66.94 96 MET A N 1
ATOM 741 C CA . MET A 1 96 ? 10.975 -2.732 -18.632 1.00 66.94 96 MET A CA 1
ATOM 742 C C . MET A 1 96 ? 10.335 -1.384 -18.999 1.00 66.94 96 MET A C 1
ATOM 744 O O . MET A 1 96 ? 10.947 -0.528 -19.626 1.00 66.94 96 MET A O 1
ATOM 748 N N . SER A 1 97 ? 9.082 -1.176 -18.594 1.00 62.47 97 SER A N 1
ATOM 749 C CA . SER A 1 97 ? 8.340 0.074 -18.806 1.00 62.47 97 SER A CA 1
ATOM 750 C C . SER A 1 97 ? 8.518 1.081 -17.659 1.00 62.47 97 SER A C 1
ATOM 752 O O . SER A 1 97 ? 7.638 1.909 -17.420 1.00 62.47 97 SER A O 1
ATOM 754 N N . GLY A 1 98 ? 9.599 0.984 -16.885 1.00 63.25 98 GLY A N 1
ATOM 755 C CA . GLY A 1 98 ? 9.796 1.803 -15.692 1.00 63.25 98 GLY A CA 1
ATOM 756 C C . GLY A 1 98 ? 11.265 2.090 -15.399 1.00 63.25 98 GLY A C 1
ATOM 757 O O . GLY A 1 98 ? 12.139 1.446 -15.982 1.00 63.25 98 GLY A O 1
ATOM 758 N N . PRO A 1 99 ? 11.545 3.051 -14.503 1.00 60.53 99 PRO A N 1
ATOM 759 C CA . PRO A 1 99 ? 12.898 3.485 -14.195 1.00 60.53 99 PRO A CA 1
ATOM 760 C C . PRO A 1 99 ? 13.687 2.307 -13.647 1.00 60.53 99 PRO A C 1
ATOM 762 O O . PRO A 1 99 ? 13.422 1.785 -12.562 1.00 60.53 99 PRO A O 1
ATOM 765 N N . ILE A 1 100 ? 14.645 1.871 -14.448 1.00 57.12 100 ILE A N 1
ATOM 766 C CA . ILE A 1 100 ? 15.631 0.874 -14.080 1.00 57.12 100 ILE A CA 1
ATOM 767 C C . ILE A 1 100 ? 16.506 1.581 -13.034 1.00 57.12 100 ILE A C 1
ATOM 769 O O . ILE A 1 100 ? 17.098 2.615 -13.328 1.00 57.12 100 ILE A O 1
ATOM 773 N N . ASP A 1 101 ? 16.522 1.075 -11.803 1.00 54.34 101 ASP A N 1
ATOM 774 C CA . ASP A 1 101 ? 17.363 1.531 -10.685 1.00 54.34 101 ASP A CA 1
ATOM 775 C C . ASP A 1 101 ? 17.004 2.861 -10.004 1.00 54.34 101 ASP A C 1
ATOM 777 O O . ASP A 1 101 ? 17.621 3.878 -10.295 1.00 54.34 101 ASP A O 1
ATOM 781 N N . ASN A 1 102 ? 16.130 2.836 -8.981 1.00 54.50 102 ASN A N 1
ATOM 782 C CA . ASN A 1 102 ? 16.006 3.848 -7.899 1.00 54.50 102 ASN A CA 1
ATOM 783 C C . ASN A 1 102 ? 16.035 5.338 -8.322 1.00 54.50 102 ASN A C 1
ATOM 785 O O . ASN A 1 102 ? 16.277 6.228 -7.499 1.00 54.50 102 ASN A O 1
ATOM 789 N N . ALA A 1 103 ? 15.815 5.618 -9.599 1.00 63.16 103 ALA A N 1
ATOM 790 C CA . ALA A 1 103 ? 15.900 6.928 -10.183 1.00 63.16 103 ALA A CA 1
ATOM 791 C C . ALA A 1 103 ? 14.522 7.534 -10.005 1.00 63.16 103 ALA A C 1
ATOM 793 O O . ALA A 1 103 ? 13.524 7.060 -10.539 1.00 63.16 103 ALA A O 1
ATOM 794 N N . ILE A 1 104 ? 14.469 8.543 -9.150 1.00 71.19 104 ILE A N 1
ATOM 795 C CA . ILE A 1 104 ? 13.280 9.354 -9.006 1.00 71.19 104 ILE A CA 1
ATOM 796 C C . ILE A 1 104 ? 13.087 10.083 -10.347 1.00 71.19 104 ILE A C 1
ATOM 798 O O . ILE A 1 104 ? 13.936 10.884 -10.729 1.00 71.19 104 ILE A O 1
ATOM 802 N N . ASP A 1 105 ? 11.985 9.813 -11.051 1.00 74.62 105 ASP A N 1
ATOM 803 C CA . ASP A 1 105 ? 11.678 10.427 -12.360 1.00 74.62 105 ASP A CA 1
ATOM 804 C C . ASP A 1 105 ? 11.418 11.936 -12.284 1.00 74.62 105 ASP A C 1
ATOM 806 O O . ASP A 1 105 ? 11.417 12.645 -13.291 1.00 74.62 105 ASP A O 1
ATOM 810 N N . TRP A 1 106 ? 11.182 12.448 -11.077 1.00 84.50 106 TRP A N 1
ATOM 811 C CA . TRP A 1 106 ? 10.980 13.863 -10.814 1.00 84.50 106 TRP A CA 1
ATOM 812 C C . TRP A 1 106 ? 12.236 14.505 -10.212 1.00 84.50 106 TRP A C 1
ATOM 814 O O . TRP A 1 106 ? 12.951 13.914 -9.407 1.00 84.50 106 TRP A O 1
ATOM 824 N N . ASN A 1 107 ? 12.507 15.754 -10.590 1.00 84.50 107 ASN A N 1
ATOM 825 C CA . ASN A 1 107 ? 13.701 16.482 -10.159 1.00 84.50 107 ASN A CA 1
ATOM 826 C C . ASN A 1 107 ? 13.383 17.411 -8.971 1.00 84.50 107 ASN A C 1
ATOM 828 O O . ASN A 1 107 ? 12.848 18.500 -9.193 1.00 84.50 107 ASN A O 1
ATOM 832 N N . PRO A 1 108 ? 13.700 17.037 -7.715 1.00 87.38 108 PRO A N 1
ATOM 833 C CA . PRO A 1 108 ? 13.536 17.934 -6.573 1.00 87.38 108 PRO A CA 1
ATOM 834 C C . PRO A 1 108 ? 14.466 19.155 -6.638 1.00 87.38 108 PRO A C 1
ATOM 836 O O . PRO A 1 108 ? 15.596 19.079 -7.127 1.00 87.38 108 PRO A O 1
ATOM 839 N N . ASP A 1 109 ? 14.038 20.272 -6.038 1.00 89.44 109 ASP A N 1
ATOM 840 C CA . ASP A 1 109 ? 14.917 21.422 -5.796 1.00 89.44 109 ASP A CA 1
ATOM 841 C C . ASP A 1 109 ? 15.929 21.106 -4.682 1.00 89.44 109 ASP A C 1
ATOM 843 O O . ASP A 1 109 ? 15.694 21.297 -3.485 1.00 89.44 109 ASP A O 1
ATOM 847 N N . TRP A 1 110 ? 17.106 20.642 -5.094 1.00 87.19 110 TRP A N 1
ATOM 848 C CA . TRP A 1 110 ? 18.202 20.275 -4.202 1.00 87.19 110 TRP A CA 1
ATOM 849 C C . TRP A 1 110 ? 18.813 21.434 -3.404 1.00 87.19 110 TRP A C 1
ATOM 851 O O . TRP A 1 110 ? 19.710 21.194 -2.597 1.00 87.19 110 TRP A O 1
ATOM 861 N N . ARG A 1 111 ? 18.403 22.688 -3.638 1.00 90.62 111 ARG A N 1
ATOM 862 C CA . ARG A 1 111 ? 18.827 23.820 -2.798 1.00 90.62 111 ARG A CA 1
ATOM 863 C C . ARG A 1 111 ? 18.086 23.844 -1.464 1.00 90.62 111 ARG A C 1
ATOM 865 O O . ARG A 1 111 ? 18.632 24.347 -0.488 1.00 90.62 111 ARG A O 1
ATOM 872 N N . ARG A 1 112 ? 16.869 23.293 -1.427 1.00 92.19 112 ARG A N 1
ATOM 873 C CA . ARG A 1 112 ? 16.019 23.215 -0.228 1.00 92.19 112 ARG A CA 1
ATOM 874 C C . ARG A 1 112 ? 16.236 21.937 0.580 1.00 92.19 112 ARG A C 1
ATOM 876 O O . ARG A 1 112 ? 15.866 21.890 1.747 1.00 92.19 112 ARG A O 1
ATOM 883 N N . LEU A 1 113 ? 16.818 20.908 -0.035 1.00 89.69 113 LEU A N 1
ATOM 884 C CA . LEU A 1 113 ? 17.048 19.602 0.580 1.00 89.69 113 LEU A CA 1
ATOM 885 C C . LEU A 1 113 ? 18.503 19.451 1.054 1.00 89.69 113 LEU A C 1
ATOM 887 O O . LEU A 1 113 ? 19.422 19.948 0.393 1.00 89.69 113 LEU A O 1
ATOM 891 N N . PRO A 1 114 ? 18.748 18.714 2.153 1.00 93.06 114 PRO A N 1
ATOM 892 C CA . PRO A 1 114 ? 20.095 18.325 2.554 1.00 93.06 114 PRO A CA 1
ATOM 893 C C . PRO A 1 114 ? 20.851 17.621 1.421 1.00 93.06 114 PRO A C 1
ATOM 895 O O . PRO A 1 114 ? 20.294 16.813 0.676 1.00 93.06 114 PRO A O 1
ATOM 898 N N . ARG A 1 115 ? 22.160 17.889 1.308 1.00 88.00 115 ARG A N 1
ATOM 899 C CA . ARG A 1 115 ? 23.014 17.314 0.249 1.00 88.00 115 ARG A CA 1
ATOM 900 C C . ARG A 1 115 ? 23.115 15.785 0.307 1.00 88.00 115 ARG A C 1
ATOM 902 O O . ARG A 1 115 ? 23.476 15.179 -0.696 1.00 88.00 115 ARG A O 1
ATOM 909 N N . GLU A 1 116 ? 22.808 15.184 1.450 1.00 89.31 116 GLU A N 1
ATOM 910 C CA . GLU A 1 116 ? 22.832 13.736 1.692 1.00 89.31 116 GLU A CA 1
ATOM 911 C C . GLU A 1 116 ? 21.756 12.983 0.910 1.00 89.31 116 GLU A C 1
ATOM 913 O O . GLU A 1 116 ? 21.979 11.847 0.507 1.00 89.31 116 GLU A O 1
ATOM 918 N N . LEU A 1 117 ? 20.628 13.640 0.627 1.00 86.94 117 LEU A N 1
ATOM 919 C CA . LEU A 1 117 ? 19.513 13.041 -0.108 1.00 86.94 117 LEU A CA 1
ATOM 920 C C . LEU A 1 117 ? 19.726 13.044 -1.623 1.00 86.94 117 LEU A C 1
ATOM 922 O O . LEU A 1 117 ? 18.927 12.469 -2.359 1.00 86.94 117 LEU A O 1
ATOM 926 N N . LYS A 1 118 ? 20.786 13.702 -2.111 1.00 84.44 118 LYS A N 1
ATOM 927 C CA . LYS A 1 118 ? 21.110 13.714 -3.538 1.00 84.44 118 LYS A CA 1
ATOM 928 C C . LYS A 1 118 ? 21.395 12.294 -3.995 1.00 84.44 118 LYS A C 1
ATOM 930 O O . LYS A 1 118 ? 22.402 11.710 -3.591 1.00 84.44 118 LYS A O 1
ATOM 935 N N . ILE A 1 119 ? 20.546 11.781 -4.884 1.00 78.81 119 ILE A N 1
ATOM 936 C CA . ILE A 1 119 ? 20.758 10.486 -5.524 1.00 78.81 119 ILE A CA 1
ATOM 937 C C . ILE A 1 119 ? 22.097 10.551 -6.249 1.00 78.81 119 ILE A C 1
ATOM 939 O O . ILE A 1 119 ? 22.273 11.263 -7.241 1.00 78.81 119 ILE A O 1
ATOM 943 N N . ARG A 1 120 ? 23.076 9.817 -5.728 1.00 72.19 120 ARG A N 1
ATOM 944 C CA . ARG A 1 120 ? 24.345 9.620 -6.414 1.00 72.19 120 ARG A CA 1
ATOM 945 C C . ARG A 1 120 ? 24.095 8.554 -7.459 1.00 72.19 120 ARG A C 1
ATOM 947 O O . ARG A 1 120 ? 24.306 7.375 -7.193 1.00 72.19 120 ARG A O 1
ATOM 954 N N . VAL A 1 121 ? 23.632 8.964 -8.638 1.00 63.72 121 VAL A N 1
ATOM 955 C CA . VAL A 1 121 ? 23.629 8.068 -9.791 1.00 63.72 121 VAL A CA 1
ATOM 956 C C . VAL A 1 121 ? 25.095 7.757 -10.055 1.00 63.72 121 VAL A C 1
ATOM 958 O O . VAL A 1 121 ? 25.839 8.570 -10.611 1.00 63.72 121 VAL A O 1
ATOM 961 N N . ARG A 1 122 ? 25.546 6.587 -9.594 1.00 53.34 122 ARG A N 1
ATOM 962 C CA . ARG A 1 122 ? 26.701 5.947 -10.201 1.00 53.34 122 ARG A CA 1
ATOM 963 C C . ARG A 1 122 ? 26.253 5.745 -11.631 1.00 53.34 122 ARG A C 1
ATOM 965 O O . ARG A 1 122 ? 25.488 4.829 -11.898 1.00 53.34 122 ARG A O 1
ATOM 972 N N . LYS A 1 123 ? 26.646 6.657 -12.527 1.00 52.78 123 LYS A N 1
ATOM 973 C CA . LYS A 1 123 ? 26.611 6.361 -13.954 1.00 52.78 123 LYS A CA 1
ATOM 974 C C . LYS A 1 123 ? 27.226 4.978 -14.030 1.00 52.78 123 LYS A C 1
ATOM 976 O O . LYS A 1 123 ? 28.370 4.837 -13.583 1.00 52.78 123 LYS A O 1
ATOM 981 N N . LEU A 1 124 ? 26.455 3.985 -14.482 1.00 50.12 124 LEU A N 1
ATOM 982 C CA . LEU A 1 124 ? 27.046 2.742 -14.938 1.00 50.12 124 LEU A CA 1
ATOM 983 C C . LEU A 1 124 ? 28.209 3.225 -15.782 1.00 50.12 124 LEU A C 1
ATOM 985 O O . LEU A 1 124 ? 28.016 4.041 -16.696 1.00 50.12 124 LEU A O 1
ATOM 989 N N . GLN A 1 125 ? 29.429 2.897 -15.351 1.00 38.41 125 GLN A N 1
ATOM 990 C CA . GLN A 1 125 ? 30.541 3.026 -16.258 1.00 38.41 125 GLN A CA 1
ATOM 991 C C . GLN A 1 125 ? 30.028 2.225 -17.432 1.00 38.41 125 GLN A C 1
ATOM 993 O O . GLN A 1 125 ? 29.821 1.025 -17.287 1.00 38.41 125 GLN A O 1
ATOM 998 N N . LYS A 1 126 ? 29.660 2.913 -18.526 1.00 46.97 126 LYS A N 1
ATOM 999 C CA . LYS A 1 126 ? 29.562 2.256 -19.813 1.00 46.97 126 LYS A CA 1
ATOM 1000 C C . LYS A 1 126 ? 30.849 1.480 -19.804 1.00 46.97 126 LYS A C 1
ATOM 1002 O O . LYS A 1 126 ? 31.906 2.123 -19.734 1.00 46.97 126 LYS A O 1
ATOM 1007 N N . GLU A 1 127 ? 30.755 0.159 -19.701 1.00 44.59 127 GLU A N 1
ATOM 1008 C CA . GLU A 1 127 ? 31.855 -0.678 -20.080 1.00 44.59 127 GLU A CA 1
ATOM 1009 C C . GLU A 1 127 ? 32.121 -0.153 -21.471 1.00 44.59 127 GLU A C 1
ATOM 1011 O O . GLU A 1 127 ? 31.368 -0.353 -22.424 1.00 44.59 127 GLU A O 1
ATOM 1016 N N . ARG A 1 128 ? 33.135 0.708 -21.550 1.00 43.88 128 ARG A N 1
ATOM 1017 C CA . ARG A 1 128 ? 33.854 0.871 -22.767 1.00 43.88 128 ARG A CA 1
ATOM 1018 C C . ARG A 1 128 ? 34.389 -0.540 -22.877 1.00 43.88 128 ARG A C 1
ATOM 1020 O O . ARG A 1 128 ? 35.469 -0.834 -22.380 1.00 43.88 128 ARG A O 1
ATOM 1027 N N . ILE A 1 129 ? 33.626 -1.393 -23.550 1.00 42.66 129 ILE A N 1
ATOM 1028 C CA . ILE A 1 129 ? 34.194 -2.226 -24.573 1.00 42.66 129 ILE A CA 1
ATOM 1029 C C . ILE A 1 129 ? 34.884 -1.193 -25.468 1.00 42.66 129 ILE A C 1
ATOM 1031 O O . ILE A 1 129 ? 34.377 -0.728 -26.483 1.00 42.66 129 ILE A O 1
ATOM 1035 N N . THR A 1 130 ? 36.055 -0.732 -25.017 1.00 44.66 130 THR A N 1
ATOM 1036 C CA . THR A 1 130 ? 37.166 -0.539 -25.896 1.00 44.66 130 THR A CA 1
ATOM 1037 C C . THR A 1 130 ? 37.283 -1.919 -26.500 1.00 44.66 130 THR A C 1
ATOM 1039 O O . THR A 1 130 ? 37.979 -2.785 -25.978 1.00 44.66 130 THR A O 1
ATOM 1042 N N . ILE A 1 131 ? 36.550 -2.131 -27.594 1.00 44.47 131 ILE A N 1
ATOM 1043 C CA . ILE A 1 131 ? 37.132 -2.844 -28.702 1.00 44.47 131 ILE A CA 1
ATOM 1044 C C . ILE A 1 131 ? 38.455 -2.113 -28.825 1.00 44.47 131 ILE A C 1
ATOM 1046 O O . ILE A 1 131 ? 38.499 -0.919 -29.147 1.00 44.47 131 ILE A O 1
ATOM 1050 N N . LEU A 1 132 ? 39.505 -2.756 -28.327 1.00 48.66 132 LEU A N 1
ATOM 1051 C CA . LEU A 1 132 ? 40.861 -2.344 -28.568 1.00 48.66 132 LEU A CA 1
ATOM 1052 C C . LEU A 1 132 ? 40.997 -2.520 -30.077 1.00 48.66 132 LEU A C 1
ATOM 1054 O O . LEU A 1 132 ? 41.527 -3.523 -30.535 1.00 48.66 132 LEU A O 1
ATOM 1058 N N . LEU A 1 133 ? 40.454 -1.578 -30.861 1.00 53.72 133 LEU A N 1
ATOM 1059 C CA . LEU A 1 133 ? 40.959 -1.359 -32.195 1.00 53.72 133 LEU A CA 1
ATOM 1060 C C . LEU A 1 133 ? 42.447 -1.140 -31.945 1.00 53.72 133 LEU A C 1
ATOM 1062 O O . LEU A 1 133 ? 42.792 -0.213 -31.195 1.00 53.72 133 LEU A O 1
ATOM 1066 N N . PRO A 1 134 ? 43.318 -2.027 -32.450 1.00 49.94 134 PRO A N 1
ATOM 1067 C CA . PRO A 1 134 ? 44.736 -1.882 -32.222 1.00 49.94 134 PRO A CA 1
ATOM 1068 C C . PRO A 1 134 ? 45.089 -0.481 -32.703 1.00 49.94 134 PRO A C 1
ATOM 1070 O O . PRO A 1 134 ? 44.792 -0.120 -33.845 1.00 49.94 134 PRO A O 1
ATOM 1073 N N . LYS A 1 135 ? 45.646 0.342 -31.807 1.00 53.25 135 LYS A N 1
ATOM 1074 C CA . LYS A 1 135 ? 46.215 1.635 -32.178 1.00 53.25 135 LYS A CA 1
ATOM 1075 C C . LYS A 1 135 ? 47.330 1.334 -33.174 1.00 53.25 135 LYS A C 1
ATOM 1077 O O . LYS A 1 135 ? 48.462 1.093 -32.767 1.00 53.25 135 LYS A O 1
ATOM 1082 N N . ARG A 1 136 ? 47.006 1.293 -34.469 1.00 58.69 136 ARG A N 1
ATOM 1083 C CA . ARG A 1 136 ? 48.016 1.308 -35.520 1.00 58.69 136 ARG A CA 1
ATOM 1084 C C . ARG A 1 136 ? 48.817 2.596 -35.296 1.00 58.69 136 ARG A C 1
ATOM 1086 O O . ARG A 1 136 ? 48.191 3.654 -35.154 1.00 58.69 136 ARG A O 1
ATOM 1093 N N . PRO A 1 137 ? 50.154 2.526 -35.185 1.00 62.16 137 PRO A N 1
ATOM 1094 C CA . PRO A 1 137 ? 50.962 3.734 -35.141 1.00 62.16 137 PRO A CA 1
ATOM 1095 C C . PRO A 1 137 ? 50.643 4.570 -36.390 1.00 62.16 137 PRO A C 1
ATOM 1097 O O . PRO A 1 137 ? 50.301 3.992 -37.430 1.00 62.16 137 PRO A O 1
ATOM 1100 N N . PRO A 1 138 ? 50.681 5.912 -36.309 1.00 58.78 138 PRO A N 1
ATOM 1101 C CA . PRO A 1 138 ? 50.536 6.731 -37.501 1.00 58.78 138 PRO A CA 1
ATOM 1102 C C . PRO A 1 138 ? 51.651 6.318 -38.464 1.00 58.78 138 PRO A C 1
ATOM 1104 O O . PRO A 1 138 ? 52.820 6.541 -38.163 1.00 58.78 138 PRO A O 1
ATOM 1107 N N . LYS A 1 139 ? 51.282 5.660 -39.573 1.00 56.97 139 LYS A N 1
ATOM 1108 C CA . LYS A 1 139 ? 52.212 5.319 -40.654 1.00 56.97 139 LYS A CA 1
ATOM 1109 C C . LYS A 1 139 ? 52.948 6.599 -41.032 1.00 56.97 139 LYS A C 1
ATOM 1111 O O . LYS A 1 139 ? 52.293 7.589 -41.383 1.00 56.97 139 LYS A O 1
ATOM 1116 N N . THR A 1 140 ? 54.268 6.601 -40.894 1.00 57.03 140 THR A N 1
ATOM 1117 C CA . THR A 1 140 ? 55.101 7.707 -41.368 1.00 57.03 140 THR A CA 1
ATOM 1118 C C . THR A 1 140 ? 54.921 7.818 -42.883 1.00 57.03 140 THR A C 1
ATOM 1120 O O . THR A 1 140 ? 54.449 6.893 -43.547 1.00 57.03 140 THR A O 1
ATOM 1123 N N . THR A 1 141 ? 55.199 8.984 -43.461 1.00 61.59 141 THR A N 1
ATOM 1124 C CA . THR A 1 141 ? 55.092 9.172 -44.919 1.00 61.59 141 THR A CA 1
ATOM 1125 C C . THR A 1 141 ? 56.001 8.209 -45.688 1.00 61.59 141 THR A C 1
ATOM 1127 O O . THR A 1 141 ? 55.624 7.771 -46.768 1.00 61.59 141 THR A O 1
ATOM 1130 N N . GLU A 1 142 ? 57.114 7.799 -45.078 1.00 63.88 142 GLU A N 1
ATOM 1131 C CA . GLU A 1 142 ? 58.061 6.806 -45.600 1.00 63.88 142 GLU A CA 1
ATOM 1132 C C . GLU A 1 142 ? 57.413 5.415 -45.753 1.00 63.88 142 GLU A C 1
ATOM 1134 O O . GLU A 1 142 ? 57.532 4.800 -46.811 1.00 63.88 142 GLU A O 1
ATOM 1139 N N . ASP A 1 143 ? 56.593 4.974 -44.786 1.00 66.88 143 ASP A N 1
ATOM 1140 C CA . ASP A 1 143 ? 55.855 3.704 -44.892 1.00 66.88 143 ASP A CA 1
ATOM 1141 C C . ASP A 1 143 ? 54.881 3.700 -46.081 1.00 66.88 143 ASP A C 1
ATOM 1143 O O . ASP A 1 143 ? 54.584 2.646 -46.642 1.00 66.88 143 ASP A O 1
ATOM 1147 N N . LYS A 1 144 ? 54.337 4.867 -46.460 1.00 75.38 144 LYS A N 1
ATOM 1148 C CA . LYS A 1 144 ? 53.402 4.967 -47.590 1.00 75.38 144 LYS A CA 1
ATOM 1149 C C . LYS A 1 144 ? 54.126 4.778 -48.916 1.00 75.38 144 LYS A C 1
ATOM 1151 O O . LYS A 1 144 ? 53.643 4.013 -49.745 1.00 75.38 144 LYS A O 1
ATOM 1156 N N . GLU A 1 145 ? 55.270 5.429 -49.095 1.00 81.44 145 GLU A N 1
ATOM 1157 C CA . GLU A 1 145 ? 56.083 5.315 -50.310 1.00 81.44 145 GLU A CA 1
ATOM 1158 C C . GLU A 1 145 ? 56.601 3.885 -50.495 1.00 81.44 145 GLU A C 1
ATOM 1160 O O . GLU A 1 145 ? 56.466 3.325 -51.582 1.00 81.44 145 GLU A O 1
ATOM 1165 N N . GLU A 1 146 ? 57.068 3.236 -49.424 1.00 82.00 146 GLU A N 1
ATOM 1166 C CA . GLU A 1 146 ? 57.463 1.826 -49.480 1.00 82.00 146 GLU A CA 1
ATOM 1167 C C . GLU A 1 146 ? 56.284 0.894 -49.788 1.00 82.00 146 GLU A C 1
ATOM 1169 O O . GLU A 1 146 ? 56.447 -0.086 -50.517 1.00 82.00 146 GLU A O 1
ATOM 1174 N N . THR A 1 147 ? 55.086 1.167 -49.249 1.00 82.56 147 THR A N 1
ATOM 1175 C CA . THR A 1 147 ? 53.897 0.370 -49.595 1.00 82.56 147 THR A CA 1
ATOM 1176 C C . THR A 1 147 ? 53.469 0.562 -51.043 1.00 82.56 147 THR A C 1
ATOM 1178 O O . THR A 1 147 ? 53.082 -0.416 -51.670 1.00 82.56 147 THR A O 1
ATOM 1181 N N . ILE A 1 148 ? 53.577 1.775 -51.590 1.00 87.25 148 ILE A N 1
ATOM 1182 C CA . ILE A 1 148 ? 53.255 2.052 -52.995 1.00 87.25 148 ILE A CA 1
ATOM 1183 C C . ILE A 1 148 ? 54.253 1.338 -53.909 1.00 87.25 148 ILE A C 1
ATOM 1185 O O . ILE A 1 148 ? 53.830 0.635 -54.818 1.00 87.25 148 ILE A O 1
ATOM 1189 N N . GLN A 1 149 ? 55.557 1.413 -53.620 1.00 87.50 149 GLN A N 1
ATOM 1190 C CA . GLN A 1 149 ? 56.571 0.690 -54.395 1.00 87.50 149 GLN A CA 1
ATOM 1191 C C . GLN A 1 149 ? 56.353 -0.827 -54.350 1.00 87.50 149 GLN A C 1
ATOM 1193 O O . GLN A 1 149 ? 56.457 -1.490 -55.377 1.00 87.50 149 GLN A O 1
ATOM 1198 N N . LYS A 1 150 ? 56.006 -1.393 -53.184 1.00 90.00 150 LYS A N 1
ATOM 1199 C CA . LYS A 1 150 ? 55.686 -2.827 -53.073 1.00 90.00 150 LYS A CA 1
ATOM 1200 C C . LYS A 1 150 ? 54.457 -3.208 -53.900 1.00 90.00 150 LYS A C 1
ATOM 1202 O O . LYS A 1 150 ? 54.502 -4.243 -54.557 1.00 90.00 150 LYS A O 1
ATOM 1207 N N . LEU A 1 151 ? 53.403 -2.388 -53.897 1.00 89.06 151 LEU A N 1
ATOM 1208 C CA . LEU A 1 151 ? 52.205 -2.624 -54.707 1.00 89.06 151 LEU A CA 1
ATOM 1209 C C . LEU A 1 151 ? 52.508 -2.535 -56.210 1.00 89.06 151 LEU A C 1
ATOM 1211 O O . LEU A 1 151 ? 52.164 -3.467 -56.919 1.00 89.06 151 LEU A O 1
ATOM 1215 N N . GLU A 1 152 ? 53.253 -1.527 -56.677 1.00 85.44 152 GLU A N 1
ATOM 1216 C CA . GLU A 1 152 ? 53.681 -1.447 -58.088 1.00 85.44 152 GLU A CA 1
ATOM 1217 C C . GLU A 1 152 ? 54.549 -2.646 -58.511 1.00 85.44 152 GLU A C 1
ATOM 1219 O O . GLU A 1 152 ? 54.476 -3.103 -59.650 1.00 85.44 152 GLU A O 1
ATOM 1224 N N . THR A 1 153 ? 55.404 -3.175 -57.622 1.00 86.50 153 THR A N 1
ATOM 1225 C CA . THR A 1 153 ? 56.177 -4.392 -57.938 1.00 86.50 153 THR A CA 1
ATOM 1226 C C . THR A 1 153 ? 55.339 -5.665 -57.949 1.00 86.50 153 THR A C 1
ATOM 1228 O O . THR A 1 153 ? 55.748 -6.626 -58.595 1.00 86.50 153 THR A O 1
ATOM 1231 N N . LEU A 1 154 ? 54.226 -5.706 -57.210 1.00 85.19 154 LEU A N 1
ATOM 1232 C CA . LEU A 1 154 ? 53.299 -6.836 -57.236 1.00 85.19 154 LEU A CA 1
ATOM 1233 C C . LEU A 1 154 ? 52.405 -6.763 -58.468 1.00 85.19 154 LEU A C 1
ATOM 1235 O O . LEU A 1 154 ? 52.309 -7.761 -59.158 1.00 85.19 154 LEU A O 1
ATOM 1239 N N . GLU A 1 155 ? 51.893 -5.584 -58.817 1.00 81.31 155 GLU A N 1
ATOM 1240 C CA . GLU A 1 155 ? 51.119 -5.361 -60.044 1.00 81.31 155 GLU A CA 1
ATOM 1241 C C . GLU A 1 155 ? 51.924 -5.748 -61.291 1.00 81.31 155 GLU A C 1
ATOM 1243 O O . GLU A 1 155 ? 51.425 -6.474 -62.134 1.00 81.31 155 GLU A O 1
ATOM 1248 N N . LYS A 1 156 ? 53.215 -5.393 -61.366 1.00 82.31 156 LYS A N 1
ATOM 1249 C CA . LYS A 1 156 ? 54.081 -5.830 -62.480 1.00 82.31 156 LYS A CA 1
ATOM 1250 C C . LYS A 1 156 ? 54.325 -7.336 -62.519 1.00 82.31 156 LYS A C 1
ATOM 1252 O O . LYS A 1 156 ? 54.531 -7.880 -63.593 1.00 82.31 156 LYS A O 1
ATOM 1257 N N . LYS A 1 157 ? 54.360 -7.999 -61.359 1.00 82.38 157 LYS A N 1
ATOM 1258 C CA . LYS A 1 157 ? 54.495 -9.461 -61.299 1.00 82.38 157 LYS A CA 1
ATOM 1259 C C . LYS A 1 157 ? 53.186 -10.151 -61.648 1.00 82.38 157 LYS A C 1
ATOM 1261 O O . LYS A 1 157 ? 53.230 -11.197 -62.270 1.00 82.38 157 LYS A O 1
ATOM 1266 N N . GLU A 1 158 ? 52.056 -9.583 -61.244 1.00 73.62 158 GLU A N 1
ATOM 1267 C CA . GLU A 1 158 ? 50.733 -10.075 -61.612 1.00 73.62 158 GLU A CA 1
ATOM 1268 C C . GLU A 1 158 ? 50.499 -9.871 -63.109 1.00 73.62 158 GLU A C 1
ATOM 1270 O O . GLU A 1 158 ? 50.103 -10.820 -63.754 1.00 73.62 158 GLU A O 1
ATOM 1275 N N . GLU A 1 159 ? 50.871 -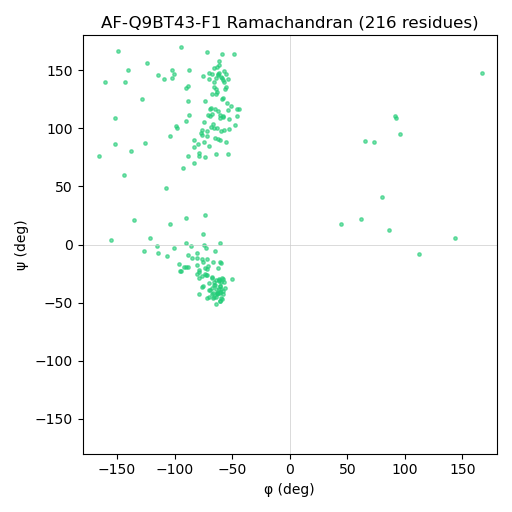8.730 -63.696 1.00 68.12 159 GLU A N 1
ATOM 1276 C CA . GLU A 1 159 ? 50.760 -8.486 -65.144 1.00 68.12 159 GLU A CA 1
ATOM 1277 C C . GLU A 1 159 ? 51.689 -9.398 -65.974 1.00 68.12 159 GLU A C 1
ATOM 1279 O O . GLU A 1 159 ? 51.313 -9.852 -67.053 1.00 68.12 159 GLU A O 1
ATOM 1284 N N . GLU A 1 160 ? 52.885 -9.723 -65.466 1.00 60.41 160 GLU A N 1
ATOM 1285 C CA . GLU A 1 160 ? 53.793 -10.683 -66.115 1.00 60.41 160 GLU A CA 1
ATOM 1286 C C . GLU A 1 160 ? 53.247 -12.120 -66.024 1.00 60.41 160 GLU A C 1
ATOM 1288 O O . GLU A 1 160 ? 53.288 -12.843 -67.017 1.00 60.41 160 GLU A O 1
ATOM 1293 N N . VAL A 1 161 ? 52.649 -12.505 -64.888 1.00 58.72 161 VAL A N 1
ATOM 1294 C CA . VAL A 1 161 ? 52.054 -13.839 -64.690 1.00 58.72 161 VAL A CA 1
ATOM 1295 C C . VAL A 1 161 ? 50.712 -13.984 -65.414 1.00 58.72 161 VAL A C 1
ATOM 1297 O O . VAL A 1 161 ? 50.463 -15.034 -65.991 1.00 58.72 161 VAL A O 1
ATOM 1300 N N . THR A 1 162 ? 49.881 -12.943 -65.494 1.00 56.62 162 THR A N 1
ATOM 1301 C CA . THR A 1 162 ? 48.633 -13.000 -66.270 1.00 56.62 162 THR A CA 1
ATOM 1302 C C . THR A 1 162 ? 48.904 -13.007 -67.770 1.00 56.62 162 THR A C 1
ATOM 1304 O O . THR A 1 162 ? 48.130 -13.601 -68.502 1.00 56.62 162 THR A O 1
ATOM 1307 N N . SER A 1 163 ? 50.028 -12.446 -68.244 1.00 53.53 163 SER A N 1
ATOM 1308 C CA . SER A 1 163 ? 50.425 -12.586 -69.656 1.00 53.53 163 SER A CA 1
ATOM 1309 C C . SER A 1 163 ? 50.923 -13.989 -70.034 1.00 53.53 163 SER A C 1
ATOM 1311 O O . SER A 1 163 ? 50.892 -14.334 -71.211 1.00 53.53 163 SER A O 1
ATOM 1313 N N . GLU A 1 164 ? 51.362 -14.793 -69.058 1.00 53.00 164 GLU A N 1
ATOM 1314 C CA . GLU A 1 164 ? 51.764 -16.196 -69.258 1.00 53.00 164 GLU A CA 1
ATOM 1315 C C . GLU A 1 164 ? 50.620 -17.186 -68.955 1.00 53.00 164 GLU A C 1
ATOM 1317 O O . GLU A 1 164 ? 50.626 -18.293 -69.484 1.00 53.00 164 GLU A O 1
ATOM 1322 N N . GLU A 1 165 ? 49.619 -16.797 -68.156 1.00 47.62 165 GLU A N 1
ATOM 1323 C CA . GLU A 1 165 ? 48.481 -17.652 -67.776 1.00 47.62 165 GLU A CA 1
ATOM 1324 C C . GLU A 1 165 ? 47.242 -17.466 -68.684 1.00 47.62 165 GLU A C 1
ATOM 1326 O O . GLU A 1 165 ? 46.452 -18.400 -68.826 1.00 47.62 165 GLU A O 1
ATOM 1331 N N . ASP A 1 166 ? 47.102 -16.323 -69.377 1.00 46.91 166 ASP A N 1
ATOM 1332 C CA . ASP A 1 166 ? 46.025 -16.093 -70.365 1.00 46.91 166 ASP A CA 1
ATOM 1333 C C . ASP A 1 166 ? 46.204 -16.887 -71.678 1.00 46.91 166 ASP A C 1
ATOM 1335 O O . ASP A 1 166 ? 45.258 -16.994 -72.454 1.00 46.91 166 ASP A O 1
ATOM 1339 N N . GLU A 1 167 ? 47.371 -17.494 -71.938 1.00 48.69 167 GLU A N 1
ATOM 1340 C CA . GLU A 1 167 ? 47.545 -18.419 -73.077 1.00 48.69 167 GLU A CA 1
ATOM 1341 C C . GLU A 1 167 ? 47.196 -19.886 -72.736 1.00 48.69 167 GLU A C 1
ATOM 1343 O O . GLU A 1 167 ? 47.090 -20.704 -73.650 1.00 48.69 167 GLU A O 1
ATOM 1348 N N . GLU A 1 168 ? 46.952 -20.237 -71.462 1.00 47.59 168 GLU A N 1
ATOM 1349 C CA . GLU A 1 168 ? 46.621 -21.617 -71.044 1.00 47.59 168 GLU A CA 1
ATOM 1350 C C . GLU A 1 168 ? 45.198 -21.796 -70.471 1.00 47.59 168 GLU A C 1
ATOM 1352 O O . GLU A 1 168 ? 44.769 -22.933 -70.278 1.00 47.59 168 GLU A O 1
ATOM 1357 N N . LYS A 1 169 ? 44.422 -20.722 -70.254 1.00 48.97 169 LYS A N 1
ATOM 1358 C CA . LYS A 1 169 ? 43.072 -20.799 -69.649 1.00 48.97 169 LYS A CA 1
ATOM 1359 C C . LYS A 1 169 ? 41.875 -20.723 -70.604 1.00 48.97 169 LYS A C 1
ATOM 1361 O O . LYS A 1 169 ? 40.748 -20.931 -70.162 1.00 48.97 169 LYS A O 1
ATOM 1366 N N . GLU A 1 170 ? 42.079 -20.530 -71.907 1.00 45.22 170 GLU A N 1
ATOM 1367 C CA . GLU A 1 170 ? 40.966 -20.497 -72.878 1.00 45.22 170 GLU A CA 1
ATOM 1368 C C . GLU A 1 170 ? 40.350 -21.882 -73.214 1.00 45.22 170 GLU A C 1
ATOM 1370 O O . GLU A 1 170 ? 39.382 -21.936 -73.970 1.00 45.22 170 GLU A O 1
ATOM 1375 N N . GLU A 1 171 ? 40.823 -23.002 -72.642 1.00 45.72 171 GLU A N 1
ATOM 1376 C CA . GLU A 1 171 ? 40.283 -24.349 -72.940 1.00 45.72 171 GLU A CA 1
ATOM 1377 C C . GLU A 1 171 ? 39.597 -25.102 -71.771 1.00 45.72 171 GLU A C 1
ATOM 1379 O O . GLU A 1 171 ? 39.066 -26.185 -72.019 1.00 45.72 171 GLU A O 1
ATOM 1384 N N . GLU A 1 172 ? 39.512 -24.574 -70.535 1.00 43.66 172 GLU A N 1
ATOM 1385 C CA . GLU A 1 172 ? 39.028 -25.381 -69.382 1.00 43.66 172 GLU A CA 1
ATOM 1386 C C . GLU A 1 172 ? 37.873 -24.835 -68.511 1.00 43.66 172 GLU A C 1
ATOM 1388 O O . GLU A 1 172 ? 37.344 -25.604 -67.712 1.00 43.66 172 GLU A O 1
ATOM 1393 N N . GLU A 1 173 ? 37.371 -23.607 -68.688 1.00 38.62 173 GLU A N 1
ATOM 1394 C CA . GLU A 1 173 ? 36.313 -23.049 -67.804 1.00 38.62 173 GLU A CA 1
ATOM 1395 C C . GLU A 1 173 ? 34.886 -23.007 -68.397 1.00 38.62 173 GLU A C 1
ATOM 1397 O O . GLU A 1 173 ? 33.987 -22.375 -67.851 1.00 38.62 173 GLU A O 1
ATOM 1402 N N . GLU A 1 174 ? 34.599 -23.764 -69.462 1.00 42.88 174 GLU A N 1
ATOM 1403 C CA . GLU A 1 174 ? 33.239 -23.883 -70.031 1.00 42.88 174 GLU A CA 1
ATOM 1404 C C . GLU A 1 174 ? 32.276 -24.751 -69.171 1.00 42.88 174 GLU A C 1
ATOM 1406 O O . GLU A 1 174 ? 31.344 -25.358 -69.708 1.00 42.88 174 GLU A O 1
ATOM 1411 N N . LYS A 1 175 ? 32.491 -24.893 -67.846 1.00 39.34 175 LYS A N 1
ATOM 1412 C CA . LYS A 1 175 ? 31.730 -25.880 -67.051 1.00 39.34 175 LYS A CA 1
ATOM 1413 C C . LYS A 1 175 ? 31.528 -25.707 -65.543 1.00 39.34 175 LYS A C 1
ATOM 1415 O O . LYS A 1 175 ? 30.910 -26.603 -64.971 1.00 39.34 175 LYS A O 1
ATOM 1420 N N . GLU A 1 176 ? 31.951 -24.632 -64.892 1.00 35.16 176 GLU A N 1
ATOM 1421 C CA . GLU A 1 176 ? 31.726 -24.484 -63.445 1.00 35.16 176 GLU A CA 1
ATOM 1422 C C . GLU A 1 176 ? 31.415 -23.028 -63.078 1.00 35.16 176 GLU A C 1
ATOM 1424 O O . GLU A 1 176 ? 32.004 -22.105 -63.624 1.00 35.16 176 GLU A O 1
ATOM 1429 N N . GLU A 1 177 ? 30.463 -22.859 -62.159 1.00 35.44 177 GLU A N 1
ATOM 1430 C CA . GLU A 1 177 ? 29.983 -21.597 -61.568 1.00 35.44 177 GLU A CA 1
ATOM 1431 C C . GLU A 1 177 ? 28.974 -20.771 -62.393 1.00 35.44 177 GLU A C 1
ATOM 1433 O O . GLU A 1 177 ? 28.932 -19.543 -62.371 1.00 35.44 177 GLU A O 1
ATOM 1438 N N . GLU A 1 178 ? 28.030 -21.486 -63.012 1.00 33.69 178 GLU A N 1
ATOM 1439 C CA . GLU A 1 178 ? 26.608 -21.119 -62.965 1.00 33.69 178 GLU A CA 1
ATOM 1440 C C . GLU A 1 178 ? 26.063 -21.588 -61.597 1.00 33.69 178 GLU A C 1
ATOM 1442 O O . GLU A 1 178 ? 25.493 -22.666 -61.482 1.00 33.69 178 GLU A O 1
ATOM 1447 N N . GLU A 1 179 ? 26.328 -20.834 -60.527 1.00 39.56 179 GLU A N 1
ATOM 1448 C CA . GLU A 1 179 ? 25.754 -21.097 -59.193 1.00 39.56 179 GLU A CA 1
ATOM 1449 C C . GLU A 1 179 ? 25.469 -19.767 -58.473 1.00 39.56 179 GLU A C 1
ATOM 1451 O O . GLU A 1 179 ? 25.997 -19.430 -57.414 1.00 39.56 179 GLU A O 1
ATOM 1456 N N . GLU A 1 180 ? 24.621 -18.956 -59.106 1.00 40.88 180 GLU A N 1
ATOM 1457 C CA . GLU A 1 180 ? 23.881 -17.889 -58.435 1.00 40.88 180 GLU A CA 1
ATOM 1458 C C . GLU A 1 180 ? 22.693 -18.563 -57.715 1.00 40.88 180 GLU A C 1
ATOM 1460 O O . GLU A 1 180 ? 21.570 -18.572 -58.213 1.00 40.88 180 GLU A O 1
ATOM 1465 N N . GLU A 1 181 ? 22.948 -19.228 -56.578 1.00 41.53 181 GLU A N 1
ATOM 1466 C CA . GLU A 1 181 ? 21.887 -19.755 -55.700 1.00 41.53 181 GLU A CA 1
ATOM 1467 C C . GLU A 1 181 ? 21.163 -18.577 -55.020 1.00 41.53 181 GLU A C 1
ATOM 1469 O O . GLU A 1 181 ? 21.476 -18.146 -53.905 1.00 41.53 181 GLU A O 1
ATOM 1474 N N . GLU A 1 182 ? 20.183 -18.020 -55.726 1.00 44.25 182 GLU A N 1
ATOM 1475 C CA . GLU A 1 182 ? 19.096 -17.247 -55.137 1.00 44.25 182 GLU A CA 1
ATOM 1476 C C . GLU A 1 182 ? 18.265 -18.211 -54.272 1.00 44.25 182 GLU A C 1
ATOM 1478 O O . GLU A 1 182 ? 17.495 -19.019 -54.782 1.00 44.25 182 GLU A O 1
ATOM 1483 N N . TYR A 1 183 ? 18.482 -18.178 -52.954 1.00 48.06 183 TYR A N 1
ATOM 1484 C CA . TYR A 1 183 ? 17.704 -18.955 -51.987 1.00 48.06 183 TYR A CA 1
ATOM 1485 C C . TYR A 1 183 ? 16.225 -18.553 -52.066 1.00 48.06 183 TYR A C 1
ATOM 1487 O O . TYR A 1 183 ? 15.848 -17.470 -51.609 1.00 48.06 183 TYR A O 1
ATOM 1495 N N . ASP A 1 184 ? 15.393 -19.441 -52.603 1.00 59.16 184 ASP A N 1
ATOM 1496 C CA . ASP A 1 184 ? 13.943 -19.372 -52.464 1.00 59.16 184 ASP A CA 1
ATOM 1497 C C . ASP A 1 184 ? 13.567 -19.852 -51.050 1.00 59.16 184 ASP A C 1
ATOM 1499 O O . ASP A 1 184 ? 13.540 -21.046 -50.751 1.00 59.16 184 ASP A O 1
ATOM 1503 N N . GLU A 1 185 ? 13.348 -18.904 -50.133 1.00 55.19 185 GLU A N 1
ATOM 1504 C CA . GLU A 1 185 ? 12.909 -19.176 -48.754 1.00 55.19 185 GLU A CA 1
ATOM 1505 C C . GLU A 1 185 ? 11.553 -19.913 -48.699 1.00 55.19 185 GLU A C 1
ATOM 1507 O O . GLU A 1 185 ? 11.219 -20.482 -47.661 1.00 55.19 185 GLU A O 1
ATOM 1512 N N . GLU A 1 186 ? 10.783 -19.942 -49.792 1.00 58.12 186 GLU A N 1
ATOM 1513 C CA . GLU A 1 186 ? 9.419 -20.475 -49.812 1.00 58.12 186 GLU A CA 1
ATOM 1514 C C . GLU A 1 186 ? 9.373 -22.017 -49.907 1.00 58.12 186 GLU A C 1
ATOM 1516 O O . GLU A 1 186 ? 8.442 -22.633 -49.387 1.00 58.12 186 GLU A O 1
ATOM 1521 N N . GLU A 1 187 ? 10.399 -22.682 -50.458 1.00 56.84 187 GLU A N 1
ATOM 1522 C CA . GLU A 1 187 ? 10.405 -2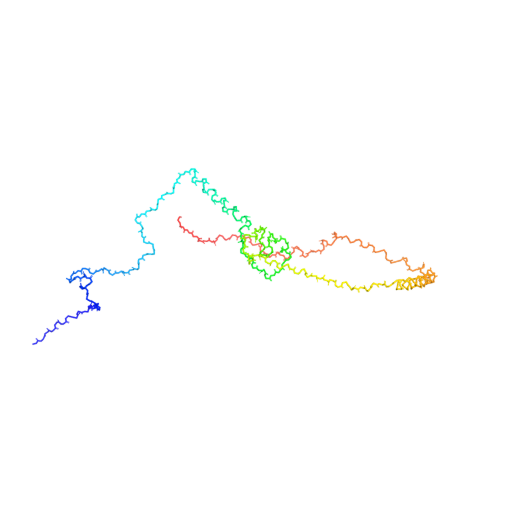4.155 -50.595 1.00 56.84 187 GLU A CA 1
ATOM 1523 C C . GLU A 1 187 ? 10.764 -24.879 -49.280 1.00 56.84 187 GLU A C 1
ATOM 1525 O O . GLU A 1 187 ? 10.369 -26.024 -49.049 1.00 56.84 187 GLU A O 1
ATOM 1530 N N . HIS A 1 188 ? 11.434 -24.199 -48.343 1.00 55.88 188 HIS A N 1
ATOM 1531 C CA . HIS A 1 188 ? 11.823 -24.804 -47.065 1.00 55.88 188 HIS A CA 1
ATOM 1532 C C . HIS A 1 188 ? 10.702 -24.865 -46.014 1.00 55.88 188 HIS A C 1
ATOM 1534 O O . HIS A 1 188 ? 10.857 -25.551 -44.997 1.00 55.88 188 HIS A O 1
ATOM 1540 N N . GLU A 1 189 ? 9.572 -24.185 -46.225 1.00 57.69 189 GLU A N 1
ATOM 1541 C CA . GLU A 1 189 ? 8.477 -24.172 -45.247 1.00 57.69 189 GLU A CA 1
ATOM 1542 C C . GLU A 1 189 ? 7.610 -25.446 -45.288 1.00 57.69 189 GLU A C 1
ATOM 1544 O O . GLU A 1 189 ? 7.028 -25.818 -44.266 1.00 57.69 189 GLU A O 1
ATOM 1549 N N . GLU A 1 190 ? 7.571 -26.180 -46.406 1.00 57.12 190 GLU A N 1
ATOM 1550 C CA . GLU A 1 190 ? 6.692 -27.354 -46.556 1.00 57.12 190 GLU A CA 1
ATOM 1551 C C . GLU A 1 190 ? 7.312 -28.681 -46.071 1.00 57.12 190 GLU A C 1
ATOM 1553 O O . GLU A 1 190 ? 6.587 -29.626 -45.756 1.00 57.12 190 GLU A O 1
ATOM 1558 N N . GLU A 1 191 ? 8.638 -28.772 -45.930 1.00 57.38 191 GLU A N 1
ATOM 1559 C CA . GLU A 1 191 ? 9.320 -30.041 -45.614 1.00 57.38 191 GLU A CA 1
ATOM 1560 C C . GLU A 1 191 ? 9.399 -30.378 -44.116 1.00 57.38 191 GLU A C 1
ATOM 1562 O O . GLU A 1 191 ? 9.878 -31.447 -43.724 1.00 57.38 191 GLU A O 1
ATOM 1567 N N . THR A 1 192 ? 8.888 -29.513 -43.238 1.00 53.69 192 THR A N 1
ATOM 1568 C CA . THR A 1 192 ? 8.857 -29.789 -41.794 1.00 53.69 192 THR A CA 1
ATOM 1569 C C . THR A 1 192 ? 7.543 -30.437 -41.350 1.00 53.69 192 THR A C 1
ATOM 1571 O O . THR A 1 192 ? 6.822 -29.929 -40.491 1.00 53.69 192 THR A O 1
ATOM 1574 N N . ASP A 1 193 ? 7.300 -31.665 -41.824 1.00 60.00 193 ASP A N 1
ATOM 1575 C CA . ASP A 1 193 ? 6.215 -32.563 -41.361 1.00 60.00 193 ASP A CA 1
ATOM 1576 C C . ASP A 1 193 ? 6.315 -32.926 -39.852 1.00 60.00 193 ASP A C 1
ATOM 1578 O O . ASP A 1 193 ? 5.498 -33.637 -39.273 1.00 60.00 193 ASP A O 1
ATOM 1582 N N . TYR A 1 194 ? 7.314 -32.391 -39.148 1.00 65.56 194 TYR A N 1
ATOM 1583 C CA . TYR A 1 194 ? 7.463 -32.500 -37.698 1.00 65.56 194 TYR A CA 1
ATOM 1584 C C . TYR A 1 194 ? 6.513 -31.598 -36.891 1.00 65.56 194 TYR A C 1
ATOM 1586 O O . TYR A 1 194 ? 6.356 -31.813 -35.687 1.00 65.56 194 TYR A O 1
ATOM 1594 N N . ILE A 1 195 ? 5.873 -30.598 -37.507 1.00 63.84 195 ILE A N 1
ATOM 1595 C CA . ILE A 1 195 ? 5.017 -29.643 -36.781 1.00 63.84 195 ILE A CA 1
ATOM 1596 C C . ILE A 1 195 ? 3.627 -30.207 -36.458 1.00 63.84 195 ILE A C 1
ATOM 1598 O O . ILE A 1 195 ? 3.048 -29.843 -35.433 1.00 63.84 195 ILE A O 1
ATOM 1602 N N . MET A 1 196 ? 3.088 -31.126 -37.262 1.00 61.31 196 MET A N 1
ATOM 1603 C CA . MET A 1 196 ? 1.682 -31.521 -37.124 1.00 61.31 196 MET A CA 1
ATOM 1604 C C . MET A 1 196 ? 1.390 -32.540 -36.013 1.00 61.31 196 MET A C 1
ATOM 1606 O O . MET A 1 196 ? 0.242 -32.635 -35.586 1.00 61.31 196 MET A O 1
ATOM 1610 N N . SER A 1 197 ? 2.380 -33.272 -35.494 1.00 63.44 197 SER A N 1
ATOM 1611 C CA . SER A 1 197 ? 2.120 -34.407 -34.587 1.00 63.44 197 SER A CA 1
ATOM 1612 C C . SER A 1 197 ? 2.763 -34.316 -33.199 1.00 63.44 197 SER A C 1
ATOM 1614 O O . SER A 1 197 ? 2.695 -35.277 -32.436 1.00 63.44 197 SER A O 1
ATOM 1616 N N . TYR A 1 198 ? 3.407 -33.204 -32.832 1.00 68.88 198 TYR A N 1
ATOM 1617 C CA . TYR A 1 198 ? 4.246 -33.184 -31.622 1.00 68.88 198 TYR A CA 1
ATOM 1618 C C . TYR A 1 198 ? 3.494 -32.915 -30.297 1.00 68.88 198 TYR A C 1
ATOM 1620 O O . TYR A 1 198 ? 4.052 -33.137 -29.226 1.00 68.88 198 TYR A O 1
ATOM 1628 N N . PHE A 1 199 ? 2.224 -32.493 -30.329 1.00 67.00 199 PHE A N 1
ATOM 1629 C CA . PHE A 1 199 ? 1.428 -32.230 -29.113 1.00 67.00 199 PHE A CA 1
ATOM 1630 C C . PHE A 1 199 ? -0.001 -32.789 -29.152 1.00 67.00 199 PHE A C 1
ATOM 1632 O O . PHE A 1 199 ? -0.846 -32.347 -28.376 1.00 67.00 199 PHE A O 1
ATOM 1639 N N . ASP A 1 200 ? -0.278 -33.781 -30.000 1.00 66.88 200 ASP A N 1
ATOM 1640 C CA . ASP A 1 200 ? -1.511 -34.555 -29.853 1.00 66.88 200 ASP A CA 1
ATOM 1641 C C . ASP A 1 200 ? -1.336 -35.550 -28.696 1.00 66.88 200 ASP A C 1
ATOM 1643 O O . ASP A 1 200 ? -0.735 -36.617 -28.822 1.00 66.88 200 ASP A O 1
ATOM 1647 N N . ASN A 1 201 ? -1.804 -35.142 -27.520 1.00 58.84 201 ASN A N 1
ATOM 1648 C CA . ASN A 1 201 ? -1.784 -35.921 -26.290 1.00 58.84 201 ASN A CA 1
ATOM 1649 C C . ASN A 1 201 ? -2.849 -37.032 -26.256 1.00 58.84 201 ASN A C 1
ATOM 1651 O O . ASN A 1 201 ? -3.008 -37.662 -25.211 1.00 58.84 201 ASN A O 1
ATOM 1655 N N . GLY A 1 202 ? -3.551 -37.315 -27.361 1.00 64.56 202 GLY A N 1
ATOM 1656 C CA . GLY A 1 202 ? -4.470 -38.451 -27.450 1.00 64.56 202 GLY A CA 1
ATOM 1657 C C . GLY A 1 202 ? -5.637 -38.381 -26.460 1.00 64.56 202 GLY A C 1
ATOM 1658 O O . GLY A 1 202 ? -6.222 -39.410 -26.127 1.00 64.56 202 GLY A O 1
ATOM 1659 N N . GLU A 1 203 ? -5.970 -37.184 -25.977 1.00 59.06 203 GLU A N 1
ATOM 1660 C CA . GLU A 1 203 ? -6.997 -36.955 -24.958 1.00 59.06 203 GLU A CA 1
ATOM 1661 C C . GLU A 1 203 ? -8.249 -36.311 -25.578 1.00 59.06 203 GLU A C 1
ATOM 1663 O O . GLU A 1 203 ? -8.799 -35.338 -25.075 1.00 59.06 203 GLU A O 1
ATOM 1668 N N . ASP A 1 204 ? -8.724 -36.888 -26.687 1.00 59.38 204 ASP A N 1
ATOM 1669 C CA . ASP A 1 204 ? -10.133 -36.807 -27.092 1.00 59.38 204 ASP A CA 1
ATOM 1670 C C . ASP A 1 204 ? -10.903 -37.897 -26.329 1.00 59.38 204 ASP A C 1
ATOM 1672 O O . ASP A 1 204 ? -11.286 -38.936 -26.868 1.00 59.38 204 ASP A O 1
ATOM 1676 N N . PHE A 1 205 ? -11.051 -37.701 -25.015 1.00 54.47 205 PHE A N 1
ATOM 1677 C CA . PHE A 1 205 ? -11.971 -38.489 -24.202 1.00 54.47 205 PHE A CA 1
ATOM 1678 C C . PHE A 1 205 ? -13.191 -37.631 -23.903 1.00 54.47 205 PHE A C 1
ATOM 1680 O O . PHE A 1 205 ? -13.232 -36.830 -22.968 1.00 54.47 205 PHE A O 1
ATOM 1687 N N . GLY A 1 206 ? -14.193 -37.785 -24.759 1.00 54.97 206 GLY A N 1
ATOM 1688 C CA . GLY A 1 206 ? -15.521 -37.282 -24.488 1.00 54.97 206 GLY A CA 1
ATOM 1689 C C . GLY A 1 206 ? -16.120 -37.873 -23.210 1.00 54.97 206 GLY A C 1
ATOM 1690 O O . GLY A 1 206 ? -15.734 -38.937 -22.734 1.00 54.97 206 GLY A O 1
ATOM 1691 N N . GLY A 1 207 ? -17.165 -37.201 -22.740 1.00 51.84 207 GLY A N 1
ATOM 1692 C CA . GLY A 1 207 ? -18.233 -37.851 -21.993 1.00 51.84 207 GLY A CA 1
ATOM 1693 C C . GLY A 1 207 ? -18.107 -37.789 -20.476 1.00 51.84 207 GLY A C 1
ATOM 1694 O O . GLY A 1 207 ? -17.567 -38.688 -19.852 1.00 51.84 207 GLY A O 1
ATOM 1695 N N . ASP A 1 208 ? -18.775 -36.779 -19.921 1.00 49.75 208 ASP A N 1
ATOM 1696 C CA . ASP A 1 208 ? -19.778 -36.993 -18.874 1.00 49.75 208 ASP A CA 1
ATOM 1697 C C . ASP A 1 208 ? -19.270 -37.554 -17.533 1.00 49.75 208 ASP A C 1
ATOM 1699 O O . ASP A 1 208 ? -19.300 -38.754 -17.267 1.00 49.75 208 ASP A O 1
ATOM 1703 N N . SER A 1 209 ? -18.883 -36.650 -16.634 1.00 51.03 209 SER A N 1
ATOM 1704 C CA . SER A 1 209 ? -18.927 -36.925 -15.196 1.00 51.03 209 SER A CA 1
ATOM 1705 C C . SER A 1 209 ? -19.130 -35.625 -14.418 1.00 51.03 209 SER A C 1
ATOM 1707 O O . SER A 1 209 ? -18.186 -34.945 -14.014 1.00 51.03 209 SER A O 1
ATOM 1709 N N . ASP A 1 210 ? -20.410 -35.284 -14.287 1.00 58.09 210 ASP A N 1
ATOM 1710 C CA . ASP A 1 210 ? -21.012 -34.491 -13.217 1.00 58.09 210 ASP A CA 1
ATOM 1711 C C . ASP A 1 210 ? -20.711 -35.161 -11.867 1.00 58.09 210 ASP A C 1
ATOM 1713 O O . ASP A 1 210 ? -21.334 -36.158 -11.529 1.00 58.09 210 ASP A O 1
ATOM 1717 N N . ASP A 1 211 ? -19.694 -34.674 -11.154 1.00 57.72 211 ASP A N 1
ATOM 1718 C CA . ASP A 1 211 ? -19.423 -35.003 -9.749 1.00 57.72 211 ASP A CA 1
ATOM 1719 C C . ASP A 1 211 ? -18.400 -34.000 -9.184 1.00 57.72 211 ASP A C 1
ATOM 1721 O O . ASP A 1 211 ? -17.218 -34.291 -9.008 1.00 57.72 211 ASP A O 1
ATOM 1725 N N . ASN A 1 212 ? -18.845 -32.779 -8.882 1.00 57.50 212 ASN A N 1
ATOM 1726 C CA . ASN A 1 212 ? -18.190 -32.007 -7.825 1.00 57.50 212 ASN A CA 1
ATOM 1727 C C . ASN A 1 212 ? -19.237 -31.302 -6.961 1.00 57.50 212 ASN A C 1
ATOM 1729 O O . ASN A 1 212 ? -19.553 -30.124 -7.134 1.00 57.50 212 ASN A O 1
ATOM 1733 N N . MET A 1 213 ? -19.773 -32.118 -6.051 1.00 59.88 213 MET A N 1
ATOM 1734 C CA . MET A 1 213 ? -20.454 -31.750 -4.814 1.00 59.88 213 MET A CA 1
ATOM 1735 C C . MET A 1 213 ? -19.671 -30.719 -3.984 1.00 59.88 213 MET A C 1
ATOM 1737 O O . MET A 1 213 ? -18.463 -30.562 -4.148 1.00 59.88 213 MET A O 1
ATOM 1741 N N . ASP A 1 214 ? -20.398 -30.121 -3.035 1.00 61.59 214 ASP A N 1
ATOM 1742 C CA . ASP A 1 214 ? -19.964 -29.225 -1.950 1.00 61.59 214 ASP A CA 1
ATOM 1743 C C . ASP A 1 214 ? -20.039 -27.741 -2.371 1.00 61.59 214 ASP A C 1
ATOM 1745 O O . ASP A 1 214 ? -19.310 -27.282 -3.236 1.00 61.59 214 ASP A O 1
ATOM 1749 N N . GLU A 1 215 ? -20.944 -26.891 -1.881 1.00 56.41 215 GLU A N 1
ATOM 1750 C CA . GLU A 1 215 ? -21.519 -26.759 -0.543 1.00 56.41 215 GLU A CA 1
ATOM 1751 C C . GLU A 1 215 ? -22.839 -25.963 -0.633 1.00 56.41 215 GLU A C 1
ATOM 1753 O O . GLU A 1 215 ? -22.950 -24.974 -1.360 1.00 56.41 215 GLU A O 1
ATOM 1758 N N . ALA A 1 216 ? -23.847 -26.391 0.126 1.00 58.50 216 ALA A N 1
ATOM 1759 C CA . ALA A 1 216 ? -25.115 -25.691 0.310 1.00 58.50 216 ALA A CA 1
ATOM 1760 C C . ALA A 1 216 ? -25.089 -24.796 1.567 1.00 58.50 216 ALA A C 1
ATOM 1762 O O . ALA A 1 216 ? -24.258 -25.004 2.448 1.00 58.50 216 ALA A O 1
ATOM 1763 N N . ILE A 1 217 ? -26.134 -23.953 1.696 1.00 59.75 217 ILE A N 1
ATOM 1764 C CA . ILE A 1 217 ? -26.621 -23.237 2.905 1.00 59.75 217 ILE A CA 1
ATOM 1765 C C . ILE A 1 217 ? -25.982 -21.832 3.057 1.00 59.75 217 ILE A C 1
ATOM 1767 O O . ILE A 1 217 ? -24.794 -21.731 3.327 1.00 59.75 217 ILE A O 1
ATOM 1771 N N . TYR A 1 218 ? -26.659 -20.683 2.907 1.00 56.12 218 TYR A N 1
ATOM 1772 C CA . TYR A 1 218 ? -28.062 -20.261 3.080 1.00 56.12 218 TYR A CA 1
ATOM 1773 C C . TYR A 1 218 ? -28.386 -19.099 2.119 1.00 56.12 218 TYR A C 1
ATOM 1775 O O . TYR A 1 218 ? -27.445 -18.333 1.805 1.00 56.12 218 TYR A O 1
#

Mean predicted aligned error: 22.53 Å

Secondary structure (DSSP, 8-state):
---------------SS-GGGGT--TTPPPPPP--SPPPSSPPPS-PPPPPPPSHHHHHHHHHHHHHHHHHHHSTT--PPPPPPPSS--TTHHHH--S-SSS--SS---TTTS-GGGS----------------------HHHHHHHHHHHHHHHHHHHHHHHHHTTTSTTT-TTS--------TTGGGSS-TTSSSSS-------------------

Foldseek 3Di:
DDDDPDDDDPDPPDDPDDPVVVVQDDPRDDDDDDPDDDDPDDDDPDDDDDDDDDPVVVVVVVVVVVVVVVVCVDLVNDDPDDPDDPDDDPCVVVVCPDDDPPDSPDDDPCVPPDPVPPPPPPPPPPPPPPPCPPPDDPQDVVNVVVVVVVVVVVVVVVVVVCVVVVVPPPPPPPDDPPDPPPDPPVVVPPPPPVPPPDPPPVPPPDDDDDDDDDDDDD

Sequence (218 aa):
MASRGGGRGRGRGQLTFNVEAVGIGKGDALPPPTLQPSPLFPPLEFRPVPLPSGEEGEYVLALKQELRGAMRQLPYFIRPAVPKRDVERYSDKYQMSGPIDNAIDWNPDWRRLPRELKIRVRKLQKERITILLPKRPPKTTEDKEETIQKLETLEKKEEEVTSEEDEEKEEEEEKEEEEEEEYDEEEHEEETDYIMSYFDNGEDFGGDSDDNMDEAIY

Radius of gyration: 48.48 Å; Cα contacts (8 Å, |Δi|>4): 25; chains: 1; bounding box: 86×72×148 Å